Protein AF-A0A7S2HJP1-F1 (afdb_monomer)

InterPro domains:
  IPR005821 Ion transport domain [PF00520] (4-88)
  IPR005821 Ion transport domain [PF00520] (99-183)
  IPR027359 Voltage-dependent channel domain superfamily [G3DSA:1.20.120.350] (1-94)
  IPR027359 Voltage-dependent channel domain superfamily [G3DSA:1.20.120.350] (95-194)
  IPR050599 Voltage-dependent calcium channel alpha-1 subunit [PTHR45628] (97-181)

Mean predicted aligned error: 14.64 Å

Solvent-accessible surface area (backbone atoms only — not comparable to full-atom values): 11565 Å² total; per-residue (Å²): 110,70,71,62,53,53,53,50,55,53,51,53,53,52,53,52,54,50,51,51,53,48,68,74,39,76,80,58,62,83,73,54,98,74,72,61,42,62,62,55,51,49,54,50,53,52,52,50,52,53,52,49,52,52,52,48,61,70,74,55,81,80,68,70,74,67,56,57,59,58,59,56,57,59,59,58,60,57,50,59,57,49,52,55,53,45,64,67,71,44,84,61,62,68,62,80,29,70,70,45,50,54,50,51,53,50,50,54,54,51,49,54,54,47,54,60,49,44,78,74,55,75,87,55,69,64,55,61,53,51,53,51,51,53,49,52,52,53,50,50,54,50,56,50,50,42,64,69,45,44,83,45,49,75,67,49,61,73,70,61,23,52,54,50,50,49,56,51,48,53,47,49,52,51,49,43,58,72,55,46,50,59,47,52,54,51,50,33,56,73,68,68,64,63,72,76,83,80,132

pLDDT: mean 73.72, std 12.59, range [37.22, 95.88]

Sequence (199 aa):
LHFKAMNNTFLAFYVIELTLQLAHKHKFFFFDRQGVHWWNLMDASIVVVGVLEFLISMLFASNASWLSGLRMLRLFRLTRAVKIVRMFAQDMSWAEGHNFQTFMIGIIFANTIMMGFQCQYEGLAVWKYLDTIFLFIYVFEILVHMKLQGFGFFCNDVSTMVWNWLDFIIVLGGVVSIFIMPGIQGIQRAMGMAAEPDE

Secondary structure (DSSP, 8-state):
-HHHHHHHHHHHHHHHHHHHHHHHTTTTSS--SSSTHHHHHHHHHHHHHHHHHHHHHHH--S--STHHHHHHHGGGGGHHHHHHHHHHHS--GGGGSHHHHHHHHHHHHHHHHHHHHHTTSTT-HHHHHHHHHHHHHHHHHHHHHHHHHGGGGGTS-HHHHHHHHHHHHHHHHHHIIIIIHHHHHHHHHHTT-------

Foldseek 3Di:
DVVVVVLVVVLVVLVVVLVVVCVVCVDPQQDDDDPCNVVNVVSVVLSVLVVVLVVCVVPDVDDCPCVVVSVVNVCSVCCVVVVVVVVVVDQLVCCVDPVVVVVLVVLVVVVVVLVVVCVVDPDDPVSVVSLVVSLVVLVVSLVNVCVNCPVNCCVPDPVSNVVSVVSVVVSVVSCCVNPVVVVVVVVCVVVVVPDDDDD

Structure (mmCIF, N/CA/C/O backbone):
data_AF-A0A7S2HJP1-F1
#
_entry.id   AF-A0A7S2HJP1-F1
#
loop_
_atom_site.group_PDB
_atom_site.id
_atom_site.type_symbol
_atom_site.label_atom_id
_atom_site.label_alt_id
_atom_site.label_comp_id
_atom_site.label_asym_id
_atom_site.label_entity_id
_atom_site.label_seq_id
_atom_site.pdbx_PDB_ins_code
_atom_site.Cartn_x
_atom_site.Cartn_y
_atom_site.Cartn_z
_atom_site.occupancy
_atom_site.B_iso_or_equiv
_atom_site.auth_seq_id
_atom_site.auth_comp_id
_atom_site.auth_asym_id
_atom_site.auth_atom_id
_atom_site.pdbx_PDB_model_num
ATOM 1 N N . LEU A 1 1 ? -3.619 -32.698 23.466 1.00 54.44 1 LEU A N 1
ATOM 2 C CA . LEU A 1 1 ? -3.445 -31.675 24.528 1.00 54.44 1 LEU A CA 1
ATOM 3 C C . LEU A 1 1 ? -2.980 -30.319 23.979 1.00 54.44 1 LEU A C 1
ATOM 5 O O . LEU A 1 1 ? -3.674 -29.335 24.206 1.00 54.44 1 LEU A O 1
ATOM 9 N N . HIS A 1 2 ? -1.885 -30.269 23.206 1.00 52.38 2 HIS A N 1
ATOM 10 C CA . HIS A 1 2 ? -1.280 -29.028 22.680 1.00 52.38 2 HIS A CA 1
ATOM 11 C C . HIS A 1 2 ? -2.253 -28.070 21.973 1.00 52.38 2 HIS A C 1
ATOM 13 O O . HIS A 1 2 ? -2.279 -26.882 22.277 1.00 52.38 2 HIS A O 1
ATOM 19 N N . PHE A 1 3 ? -3.118 -28.579 21.092 1.00 54.97 3 PHE A N 1
ATOM 20 C CA . PHE A 1 3 ? -4.052 -27.732 20.338 1.00 54.97 3 PHE A CA 1
ATOM 21 C C . PHE A 1 3 ? -5.136 -27.083 21.220 1.00 54.97 3 PHE A C 1
ATOM 23 O O . PHE A 1 3 ? -5.580 -25.970 20.954 1.00 54.97 3 PHE A O 1
ATOM 30 N N . LYS A 1 4 ? -5.551 -27.770 22.295 1.00 56.75 4 LYS A N 1
ATOM 31 C CA . LYS A 1 4 ? -6.582 -27.292 23.231 1.00 56.75 4 LYS A CA 1
ATOM 32 C C . LYS A 1 4 ? -6.016 -26.209 24.154 1.00 56.75 4 LYS A C 1
ATOM 34 O O . LYS A 1 4 ? -6.667 -25.192 24.353 1.00 56.75 4 LYS A O 1
ATOM 39 N N . ALA A 1 5 ? -4.786 -26.406 24.636 1.00 62.12 5 ALA A N 1
ATOM 40 C CA . ALA A 1 5 ? -4.058 -25.423 25.436 1.00 62.12 5 ALA A CA 1
ATOM 41 C C . ALA A 1 5 ? -3.788 -24.140 24.637 1.00 62.12 5 ALA A C 1
ATOM 43 O O . ALA A 1 5 ? -4.131 -23.055 25.091 1.00 62.12 5 ALA A O 1
ATOM 44 N N . MET A 1 6 ? -3.293 -24.271 23.403 1.00 55.91 6 MET A N 1
ATOM 45 C CA . MET A 1 6 ? -3.009 -23.134 22.527 1.00 55.91 6 MET A CA 1
ATOM 46 C C . MET A 1 6 ? -4.262 -22.293 22.237 1.00 55.91 6 MET A C 1
ATOM 48 O O . MET A 1 6 ? -4.222 -21.067 22.308 1.00 55.91 6 MET A O 1
ATOM 52 N N . ASN A 1 7 ? -5.403 -22.938 21.968 1.00 62.31 7 ASN A N 1
ATOM 53 C CA . ASN A 1 7 ? -6.663 -22.239 21.704 1.00 62.31 7 ASN A CA 1
ATOM 54 C C . ASN A 1 7 ? -7.175 -21.472 22.938 1.00 62.31 7 ASN A C 1
ATOM 56 O O . ASN A 1 7 ? -7.751 -20.397 22.794 1.00 62.31 7 ASN A O 1
ATOM 60 N N . ASN A 1 8 ? -6.919 -22.003 24.138 1.00 64.81 8 ASN A N 1
ATOM 61 C CA . ASN A 1 8 ? -7.263 -21.358 25.402 1.00 64.81 8 ASN A CA 1
ATOM 62 C C . ASN A 1 8 ? -6.367 -20.144 25.691 1.00 64.81 8 ASN A C 1
ATOM 64 O O . ASN A 1 8 ? -6.853 -19.106 26.130 1.00 64.81 8 ASN A O 1
ATOM 68 N N . THR A 1 9 ? -5.073 -20.241 25.372 1.00 73.00 9 THR A N 1
ATOM 69 C CA . THR A 1 9 ? -4.124 -19.125 25.485 1.00 73.00 9 THR A CA 1
ATOM 70 C C . THR A 1 9 ? -4.488 -17.980 24.543 1.00 73.00 9 THR A C 1
ATOM 72 O O . THR A 1 9 ? -4.492 -16.821 24.952 1.00 73.00 9 THR A O 1
ATOM 75 N N . PHE A 1 10 ? -4.862 -18.289 23.297 1.00 64.81 10 PHE A N 1
ATOM 76 C CA . PHE A 1 10 ? -5.347 -17.271 22.365 1.00 64.81 10 PHE A CA 1
ATOM 77 C C . PHE A 1 10 ? -6.631 -16.603 22.867 1.00 64.81 10 PHE A C 1
ATOM 79 O O . PHE A 1 10 ? -6.732 -15.383 22.797 1.00 64.81 10 PHE A O 1
ATOM 86 N N . LEU A 1 11 ? -7.591 -17.370 23.397 1.00 63.44 11 LEU A N 1
ATOM 87 C CA . LEU A 1 11 ? -8.824 -16.823 23.973 1.00 63.44 11 LEU A CA 1
ATOM 88 C C . LEU A 1 11 ? -8.519 -15.839 25.115 1.00 63.44 11 LEU A C 1
ATOM 90 O O . LEU A 1 11 ? -9.062 -14.739 25.131 1.00 63.44 11 LEU A O 1
ATOM 94 N N . ALA A 1 12 ? -7.612 -16.207 26.024 1.00 70.62 12 ALA A N 1
ATOM 95 C CA . ALA A 1 12 ? -7.208 -15.355 27.140 1.00 70.62 12 ALA A CA 1
ATOM 96 C C . ALA A 1 12 ? -6.592 -14.029 26.665 1.00 70.62 12 ALA A C 1
ATOM 98 O O . ALA A 1 12 ? -6.941 -12.971 27.183 1.00 70.62 12 ALA A O 1
ATOM 99 N N . PHE A 1 13 ? -5.740 -14.071 25.637 1.00 74.25 13 PHE A N 1
ATOM 100 C CA . PHE A 1 13 ? -5.161 -12.866 25.043 1.00 74.25 13 PHE A CA 1
ATOM 101 C C . PHE A 1 13 ? -6.236 -11.929 24.466 1.00 74.25 13 PHE A C 1
ATOM 103 O O . PHE A 1 13 ? -6.205 -10.731 24.728 1.00 74.25 13 PHE A O 1
ATOM 110 N N . TYR A 1 14 ? -7.233 -12.469 23.755 1.00 66.06 14 TYR A N 1
ATOM 111 C CA . TYR A 1 14 ? -8.337 -11.666 23.209 1.00 66.06 14 TYR A CA 1
ATOM 112 C C . TYR A 1 14 ? -9.235 -11.057 24.288 1.00 66.06 14 TYR A C 1
ATOM 114 O O . TYR A 1 14 ? -9.689 -9.926 24.137 1.00 66.06 14 TYR A O 1
ATOM 122 N N . VAL A 1 15 ? -9.486 -11.779 25.383 1.00 66.19 15 VAL A N 1
ATOM 123 C CA . VAL A 1 15 ? -10.253 -11.245 26.518 1.00 66.19 15 VAL A CA 1
ATOM 124 C C . VAL A 1 15 ? -9.513 -10.068 27.157 1.00 66.19 15 VAL A C 1
ATOM 126 O O . VAL A 1 15 ? -10.140 -9.063 27.474 1.00 66.19 15 VAL A O 1
ATOM 129 N N . ILE A 1 16 ? -8.187 -10.157 27.293 1.00 75.25 16 ILE A N 1
ATOM 130 C CA . ILE A 1 16 ? -7.346 -9.071 27.819 1.00 75.25 16 ILE A CA 1
ATOM 131 C C . ILE A 1 16 ? -7.310 -7.872 26.857 1.00 75.25 16 ILE A C 1
ATOM 133 O O . ILE A 1 16 ? -7.446 -6.731 27.287 1.00 75.25 16 ILE A O 1
ATOM 137 N N . GLU A 1 17 ? -7.172 -8.112 25.551 1.00 71.62 17 GLU A N 1
ATOM 138 C CA . GLU A 1 17 ? -7.231 -7.064 24.523 1.00 71.62 17 GLU A CA 1
ATOM 139 C C . GLU A 1 17 ? -8.569 -6.302 24.591 1.00 71.62 17 GLU A C 1
ATOM 141 O O . GLU A 1 17 ? -8.592 -5.071 24.567 1.00 71.62 17 GLU A O 1
ATOM 146 N N . LEU A 1 18 ? -9.684 -7.024 24.750 1.00 63.19 18 LEU A N 1
ATOM 147 C CA . LEU A 1 18 ? -11.024 -6.444 24.808 1.00 63.19 18 LEU A CA 1
ATOM 148 C C . LEU A 1 18 ? -11.279 -5.666 26.109 1.00 63.19 18 LEU A C 1
ATOM 150 O O . LEU A 1 18 ? -11.860 -4.581 26.072 1.00 63.19 18 LEU A O 1
ATOM 154 N N . THR A 1 19 ? -10.833 -6.182 27.257 1.00 68.31 19 THR A N 1
ATOM 155 C CA . THR A 1 19 ? -10.967 -5.474 28.541 1.00 68.31 19 THR A CA 1
ATOM 156 C C . THR A 1 19 ? -10.116 -4.211 28.578 1.00 68.31 19 THR A C 1
ATOM 158 O O . THR A 1 19 ? -10.587 -3.187 29.071 1.00 68.31 19 THR A O 1
ATOM 161 N N . LEU A 1 20 ? -8.919 -4.232 27.984 1.00 67.50 20 LEU A N 1
ATOM 162 C CA . LEU A 1 20 ? -8.086 -3.040 27.812 1.00 67.50 20 LEU A CA 1
ATOM 163 C C . LEU A 1 20 ? -8.753 -2.000 26.902 1.00 67.50 20 LEU A C 1
ATOM 165 O O . LEU A 1 20 ? -8.749 -0.812 27.225 1.00 67.50 20 LEU A O 1
ATOM 169 N N . GLN A 1 21 ? -9.378 -2.424 25.800 1.00 63.97 21 GLN A N 1
ATOM 170 C CA . GLN A 1 21 ? -10.109 -1.518 24.906 1.00 63.97 21 GLN A CA 1
ATOM 171 C C . GLN A 1 21 ? -11.343 -0.889 25.578 1.00 63.97 21 GLN A C 1
ATOM 173 O O . GLN A 1 21 ? -11.593 0.306 25.402 1.00 63.97 21 GLN A O 1
ATOM 178 N N . LEU A 1 22 ? -12.080 -1.660 26.385 1.00 65.12 22 LEU A N 1
ATOM 179 C CA . LEU A 1 22 ? -13.212 -1.181 27.188 1.00 65.12 22 LEU A CA 1
ATOM 180 C C . LEU A 1 22 ? -12.776 -0.210 28.294 1.00 65.12 22 LEU A C 1
ATOM 182 O O . LEU A 1 22 ? -13.409 0.829 28.478 1.00 65.12 22 LEU A O 1
ATOM 186 N N . ALA A 1 23 ? -11.681 -0.517 28.995 1.00 69.56 23 ALA A N 1
ATOM 187 C CA . ALA A 1 23 ? -11.148 0.321 30.067 1.00 69.56 23 ALA A CA 1
ATOM 188 C C . ALA A 1 23 ? -10.643 1.676 29.547 1.00 69.56 23 ALA A C 1
ATOM 190 O O . ALA A 1 23 ? -10.849 2.702 30.192 1.00 69.56 23 ALA A O 1
ATOM 191 N N . HIS A 1 24 ? -10.031 1.700 28.359 1.00 61.53 24 HIS A N 1
ATOM 192 C CA . HIS A 1 24 ? -9.501 2.930 27.770 1.00 61.53 24 HIS A CA 1
ATOM 193 C C . HIS A 1 24 ? -10.600 3.840 27.183 1.00 61.53 24 HIS A C 1
ATOM 195 O O . HIS A 1 24 ? -10.448 5.059 27.168 1.00 61.53 24 HIS A O 1
ATOM 201 N N . LYS A 1 25 ? -11.732 3.292 26.710 1.00 57.41 25 LYS A N 1
ATOM 202 C CA . LYS A 1 25 ? -12.805 4.055 26.033 1.00 57.41 25 LYS A CA 1
ATOM 203 C C . LYS A 1 25 ? -14.123 4.043 26.818 1.00 57.41 25 LYS A C 1
ATOM 205 O O . LYS A 1 25 ? -15.180 3.714 26.289 1.00 57.41 25 LYS A O 1
ATOM 210 N N . HIS A 1 26 ? -14.074 4.450 28.083 1.00 54.25 26 HIS A N 1
ATOM 211 C CA . HIS A 1 26 ? -15.130 4.201 29.075 1.00 54.25 26 HIS A CA 1
ATOM 212 C C . HIS A 1 26 ? -16.510 4.864 28.817 1.00 54.25 26 HIS A C 1
ATOM 214 O O . HIS A 1 26 ? -17.480 4.492 29.471 1.00 54.25 26 HIS A O 1
ATOM 220 N N . LYS A 1 27 ? -16.657 5.827 27.885 1.00 48.06 27 LYS A N 1
ATOM 221 C CA . LYS A 1 27 ? -17.979 6.422 27.541 1.00 48.06 27 LYS A CA 1
ATOM 222 C C . LYS A 1 27 ? -18.224 6.776 26.064 1.00 48.06 27 LYS A C 1
ATOM 224 O O . LYS A 1 27 ? -19.349 7.115 25.719 1.00 48.06 27 LYS A O 1
ATOM 229 N N . PHE A 1 28 ? -17.228 6.640 25.186 1.00 48.38 28 PHE A N 1
ATOM 230 C CA . PHE A 1 28 ? -17.339 6.958 23.747 1.00 48.38 28 PHE A CA 1
ATOM 231 C C . PHE A 1 28 ? -17.256 5.723 22.832 1.00 48.38 28 PHE A C 1
ATOM 233 O O . PHE A 1 28 ? -17.124 5.846 21.621 1.00 48.38 28 PHE A O 1
ATOM 240 N N . PHE A 1 29 ? -17.329 4.510 23.388 1.00 51.75 29 PHE A N 1
ATOM 241 C CA . PHE A 1 29 ? -17.239 3.281 22.592 1.00 51.75 29 PHE A CA 1
ATOM 242 C C . PHE A 1 29 ? -18.492 3.013 21.741 1.00 51.75 29 PHE A C 1
ATOM 244 O O . PHE A 1 29 ? -18.381 2.496 20.633 1.00 51.75 29 PHE A O 1
ATOM 251 N N . PHE A 1 30 ? -19.675 3.381 22.246 1.00 49.66 30 PHE A N 1
ATOM 252 C CA . PHE A 1 30 ? -20.960 3.119 21.584 1.00 49.66 30 PHE A CA 1
ATOM 253 C C . PHE A 1 30 ? -21.545 4.322 20.822 1.00 49.66 30 PHE A C 1
ATOM 255 O O . PHE A 1 30 ? -22.384 4.132 19.951 1.00 49.66 30 PHE A O 1
ATOM 262 N N . PHE A 1 31 ? -21.117 5.551 21.124 1.00 45.06 31 PHE A N 1
ATOM 263 C CA . PHE A 1 31 ? -21.772 6.782 20.657 1.00 45.06 31 PHE A CA 1
ATOM 264 C C . PHE A 1 31 ? -20.788 7.753 19.994 1.00 45.06 31 PHE A C 1
ATOM 266 O O . PHE A 1 31 ? -20.706 8.921 20.361 1.00 45.06 31 PHE A O 1
ATOM 273 N N . ASP A 1 32 ? -20.035 7.269 19.006 1.00 43.06 32 ASP A N 1
ATOM 274 C CA . ASP A 1 32 ? -19.273 8.150 18.119 1.00 43.06 32 ASP A CA 1
ATOM 275 C C . ASP A 1 32 ? -19.819 8.095 16.685 1.00 43.06 32 ASP A C 1
ATOM 277 O O . ASP A 1 32 ? -20.194 7.040 16.169 1.00 43.06 32 ASP A O 1
ATOM 281 N N . ARG A 1 33 ? -19.921 9.267 16.055 1.00 52.22 33 ARG A N 1
ATOM 282 C CA . ARG A 1 33 ? -20.783 9.565 14.895 1.00 52.22 33 ARG A CA 1
ATOM 283 C C . ARG A 1 33 ? -20.188 9.128 13.542 1.00 52.22 33 ARG A C 1
ATOM 285 O O . ARG A 1 33 ? -20.769 9.428 12.505 1.00 52.22 33 ARG A O 1
ATOM 292 N N . GLN A 1 34 ? -19.067 8.396 13.540 1.00 50.59 34 GLN A N 1
ATOM 293 C CA . GLN A 1 34 ? -18.250 8.083 12.351 1.00 50.59 34 GLN A CA 1
ATOM 294 C C . GLN A 1 34 ? -18.211 6.593 11.934 1.00 50.59 34 GLN A C 1
ATOM 296 O O . GLN A 1 34 ? -17.221 6.118 11.393 1.00 50.59 34 GLN A O 1
ATOM 301 N N . GLY A 1 35 ? -19.255 5.794 12.182 1.00 55.09 35 GLY A N 1
ATOM 302 C CA . GLY A 1 35 ? -19.375 4.449 11.574 1.00 55.09 35 GLY A CA 1
ATOM 303 C C . GLY A 1 35 ? -18.405 3.359 12.080 1.00 55.09 35 GLY A C 1
ATOM 304 O O . GLY A 1 35 ? -18.622 2.178 11.812 1.00 55.09 35 GLY A O 1
ATOM 305 N N . VAL A 1 36 ? -17.410 3.701 12.907 1.00 57.41 36 VAL A N 1
ATOM 306 C CA . VAL A 1 36 ? -16.485 2.758 13.580 1.00 57.41 36 VAL A CA 1
ATOM 307 C C . VAL A 1 36 ? -17.204 1.865 14.616 1.00 57.41 36 VAL A C 1
ATOM 309 O O . VAL A 1 36 ? -16.690 0.819 15.020 1.00 57.41 36 VAL A O 1
ATOM 312 N N . HIS A 1 37 ? -18.426 2.240 15.008 1.00 61.38 37 HIS A N 1
ATOM 313 C CA . HIS A 1 37 ? -19.285 1.534 15.964 1.00 61.38 37 HIS A CA 1
ATOM 314 C C . HIS A 1 37 ? -19.531 0.059 15.600 1.00 61.38 37 HIS A C 1
ATOM 316 O O . HIS A 1 37 ? -19.405 -0.821 16.451 1.00 61.38 37 HIS A O 1
ATOM 322 N N . TRP A 1 38 ? -19.835 -0.229 14.331 1.00 61.66 38 TRP A N 1
ATOM 323 C CA . TRP A 1 38 ? -20.211 -1.579 13.898 1.00 61.66 38 TRP A CA 1
ATOM 324 C C . TRP A 1 38 ? -19.047 -2.569 13.967 1.00 61.66 38 TRP A C 1
ATOM 326 O O . TRP A 1 38 ? -19.239 -3.718 14.359 1.00 61.66 38 TRP A O 1
ATOM 336 N N . TRP A 1 39 ? -17.829 -2.114 13.668 1.00 67.81 39 TRP A N 1
ATOM 337 C CA . TRP A 1 39 ? -16.623 -2.944 13.727 1.00 67.81 39 TRP A CA 1
ATOM 338 C C . TRP A 1 39 ? -16.264 -3.345 15.155 1.00 67.81 39 TRP A C 1
ATOM 340 O O . TRP A 1 39 ? -15.921 -4.495 15.419 1.00 67.81 39 TRP A O 1
ATOM 350 N N . ASN A 1 40 ? -16.395 -2.405 16.087 1.00 70.88 40 ASN A N 1
ATOM 351 C CA . ASN A 1 40 ? -16.111 -2.639 17.496 1.00 70.88 40 ASN A CA 1
ATOM 352 C C . ASN A 1 40 ? -17.192 -3.500 18.173 1.00 70.88 40 ASN A C 1
ATOM 354 O O . ASN A 1 40 ? -16.867 -4.373 18.977 1.00 70.88 40 ASN A O 1
ATOM 358 N N . LEU A 1 41 ? -18.467 -3.303 17.819 1.00 74.38 41 LEU A N 1
ATOM 359 C CA . LEU A 1 41 ? -19.578 -4.138 18.285 1.00 74.38 41 LEU A CA 1
ATOM 360 C C . LEU A 1 41 ? -19.465 -5.577 17.759 1.00 74.38 41 LEU A C 1
ATOM 362 O O . LEU A 1 41 ? -19.729 -6.534 18.490 1.00 74.38 41 LEU A O 1
ATOM 366 N N . MET A 1 42 ? -19.020 -5.740 16.512 1.00 70.06 42 MET A N 1
ATOM 367 C CA . MET A 1 42 ? -18.755 -7.053 15.933 1.00 70.06 42 MET A CA 1
ATOM 368 C C . MET A 1 42 ? -17.614 -7.761 16.679 1.00 70.06 42 MET A C 1
ATOM 370 O O . MET A 1 42 ? -17.816 -8.886 17.130 1.00 70.06 42 MET A O 1
ATOM 374 N N . ASP A 1 43 ? -16.472 -7.100 16.907 1.00 71.75 43 ASP A N 1
ATOM 375 C CA . ASP A 1 43 ? -15.361 -7.666 17.694 1.00 71.75 43 ASP A CA 1
ATOM 376 C C . ASP A 1 43 ? -15.807 -8.061 19.121 1.00 71.75 43 ASP A C 1
ATOM 378 O O . ASP A 1 43 ? -15.464 -9.145 19.600 1.00 71.75 43 ASP A O 1
ATOM 382 N N . ALA A 1 44 ? -16.648 -7.248 19.774 1.00 74.38 44 ALA A N 1
ATOM 383 C CA . ALA A 1 44 ? -17.209 -7.559 21.091 1.00 74.38 44 ALA A CA 1
ATOM 384 C C . ALA A 1 44 ? -18.140 -8.781 21.077 1.00 74.38 44 ALA A C 1
ATOM 386 O O . ALA A 1 44 ? -18.010 -9.668 21.923 1.00 74.38 44 ALA A O 1
ATOM 387 N N . SER A 1 45 ? -19.047 -8.872 20.101 1.00 72.81 45 SER A N 1
ATOM 388 C CA . SER A 1 45 ? -19.949 -10.025 19.978 1.00 72.81 45 SER A CA 1
ATOM 389 C C . SER A 1 45 ? -19.191 -11.330 19.704 1.00 72.81 45 SER A C 1
ATOM 391 O O . SER A 1 45 ? -19.536 -12.367 20.267 1.00 72.81 45 SER A O 1
ATOM 393 N N . ILE A 1 46 ? -18.099 -11.281 18.933 1.00 74.81 46 ILE A N 1
ATOM 394 C CA . ILE A 1 46 ? -17.239 -12.441 18.652 1.00 74.81 46 ILE A CA 1
ATOM 395 C C . ILE A 1 46 ? -16.574 -12.965 19.931 1.00 74.81 46 ILE A C 1
ATOM 397 O O . ILE A 1 46 ? -16.575 -14.175 20.175 1.00 74.81 46 ILE A O 1
ATOM 401 N N . VAL A 1 47 ? -16.019 -12.080 20.765 1.00 75.88 47 VAL A N 1
ATOM 402 C CA . VAL A 1 47 ? -15.379 -12.487 22.028 1.00 75.88 47 VAL A CA 1
ATOM 403 C C . VAL A 1 47 ? -16.405 -13.089 22.989 1.00 75.88 47 VAL A C 1
ATOM 405 O O . VAL A 1 47 ? -16.122 -14.110 23.615 1.00 75.88 47 VAL A O 1
ATOM 408 N N . VAL A 1 48 ? -17.620 -12.537 23.046 1.00 78.69 48 VAL A N 1
ATOM 409 C CA . VAL A 1 48 ? -18.718 -13.090 23.856 1.00 78.69 48 VAL A CA 1
ATOM 410 C C . VAL A 1 48 ? -19.110 -14.493 23.384 1.00 78.69 48 VAL A C 1
ATOM 412 O O . VAL A 1 48 ? -19.213 -15.400 24.209 1.00 78.69 48 VAL A O 1
ATOM 415 N N . VAL A 1 49 ? -19.252 -14.715 22.071 1.00 78.06 49 VAL A N 1
ATOM 416 C CA . VAL A 1 49 ? -19.533 -16.048 21.504 1.00 78.06 49 VAL A CA 1
ATOM 417 C C . VAL A 1 49 ? -18.421 -17.047 21.855 1.00 78.06 49 VAL A C 1
ATOM 419 O O . VAL A 1 49 ? -18.717 -18.174 22.250 1.00 78.06 49 VAL A O 1
ATOM 422 N N . GLY A 1 50 ? -17.151 -16.631 21.791 1.00 74.00 50 GLY A N 1
ATOM 423 C CA . GLY A 1 50 ? -16.007 -17.476 22.156 1.00 74.00 50 GLY A CA 1
ATOM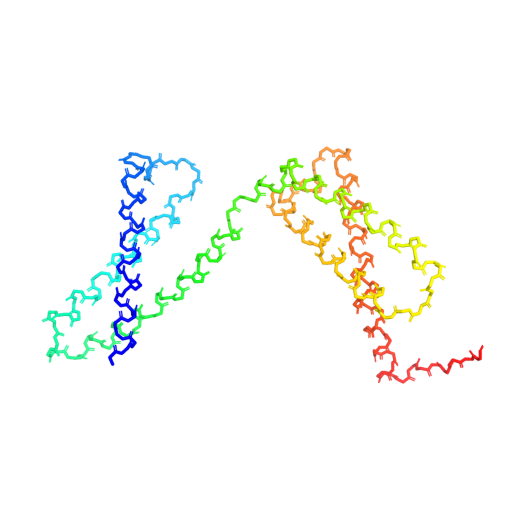 424 C C . GLY A 1 50 ? -15.950 -17.843 23.646 1.00 74.00 50 GLY A C 1
ATOM 425 O O . GLY A 1 50 ? -15.644 -18.986 23.988 1.00 74.00 50 GLY A O 1
ATOM 426 N N . VAL A 1 51 ? -16.279 -16.906 24.541 1.00 77.06 51 VAL A N 1
ATOM 427 C CA . VAL A 1 51 ? -16.357 -17.160 25.993 1.00 77.06 51 VAL A CA 1
ATOM 428 C C . VAL A 1 51 ? -17.531 -18.085 26.327 1.00 77.06 51 VAL A C 1
ATOM 430 O O . VAL A 1 51 ? -17.376 -19.005 27.132 1.00 77.06 51 VAL A O 1
ATOM 433 N N . LEU A 1 52 ? -18.686 -17.894 25.682 1.00 77.38 52 LEU A N 1
ATOM 434 C CA . LEU A 1 52 ? -19.850 -18.765 25.854 1.00 77.38 52 LEU A CA 1
ATOM 435 C C . LEU A 1 52 ? -19.569 -20.194 25.377 1.00 77.38 52 LEU A C 1
ATOM 437 O O . LEU A 1 52 ? -19.886 -21.136 26.099 1.00 77.38 52 LEU A O 1
ATOM 441 N N . GLU A 1 53 ? -18.920 -20.376 24.221 1.00 75.12 53 GLU A N 1
ATOM 442 C CA . GLU A 1 53 ? -18.501 -21.703 23.742 1.00 75.12 53 GLU A CA 1
ATOM 443 C C . GLU A 1 53 ? -17.594 -22.402 24.769 1.00 75.12 53 GLU A C 1
ATOM 445 O O . GLU A 1 53 ? -17.799 -23.577 25.085 1.00 75.12 53 GLU A O 1
ATOM 450 N N . PHE A 1 54 ? -16.625 -21.672 25.334 1.00 73.56 54 PHE A N 1
ATOM 451 C CA . PHE A 1 54 ? -15.721 -22.200 26.353 1.00 73.56 54 PHE A CA 1
ATOM 452 C C . PHE A 1 54 ? -16.473 -22.644 27.619 1.00 73.56 54 PHE A C 1
ATOM 454 O O . PHE A 1 54 ? -16.317 -23.792 28.042 1.00 73.56 54 PHE A O 1
ATOM 461 N N . LEU A 1 55 ? -17.337 -21.787 28.175 1.00 77.06 55 LEU A N 1
ATOM 462 C CA . LEU A 1 55 ? -18.134 -22.088 29.372 1.00 77.06 55 LEU A CA 1
ATOM 463 C C . LEU A 1 55 ? -19.086 -23.272 29.157 1.00 77.06 55 LEU A C 1
ATOM 465 O O . LEU A 1 55 ? -19.156 -24.171 29.996 1.00 77.06 55 LEU A O 1
ATOM 469 N N . ILE A 1 56 ? -19.774 -23.318 28.014 1.00 73.3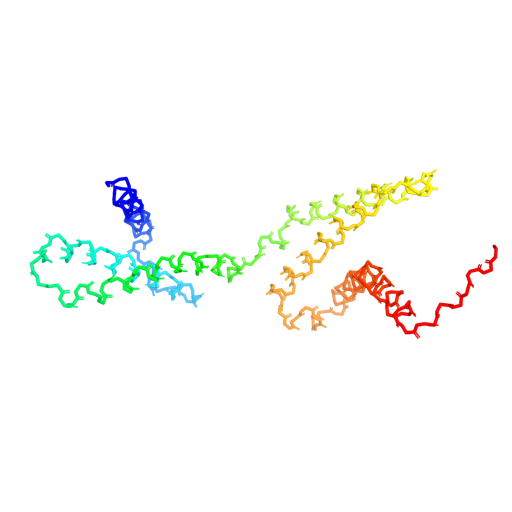8 56 ILE A N 1
ATOM 470 C CA . ILE A 1 56 ? -20.693 -24.411 27.667 1.00 73.38 56 ILE A CA 1
ATOM 471 C C . ILE A 1 56 ? -19.926 -25.730 27.527 1.00 73.38 56 ILE A C 1
ATOM 473 O O . ILE A 1 56 ? -20.372 -26.756 28.042 1.00 73.38 56 ILE A O 1
ATOM 477 N N . SER A 1 57 ? -18.745 -25.710 26.899 1.00 69.19 57 SER A N 1
ATOM 478 C CA . SER A 1 57 ? -17.900 -26.903 26.759 1.00 69.19 57 SER A CA 1
ATOM 479 C C . SER A 1 57 ? -17.358 -27.436 28.092 1.00 69.19 57 SER A C 1
ATOM 481 O O . SER A 1 57 ? -17.059 -28.625 28.192 1.00 69.19 57 SER A O 1
ATOM 483 N N . MET A 1 58 ? -17.241 -26.569 29.105 1.00 71.19 58 MET A N 1
ATOM 484 C CA . MET A 1 58 ? -16.794 -26.921 30.454 1.00 71.19 58 MET A CA 1
ATOM 485 C C . MET A 1 58 ? -17.932 -27.505 31.304 1.00 71.19 58 MET A C 1
ATOM 487 O O . MET A 1 58 ? -17.703 -28.428 32.081 1.00 71.19 58 MET A O 1
ATOM 491 N N . LEU A 1 59 ? -19.153 -26.985 31.152 1.00 69.75 59 LEU A N 1
ATOM 492 C CA . LEU A 1 59 ? -20.307 -27.374 31.970 1.00 69.75 59 LEU A CA 1
ATOM 493 C C . LEU A 1 59 ? -21.071 -28.590 31.420 1.00 69.75 59 LEU A C 1
ATOM 495 O O . LEU A 1 59 ? -21.577 -29.392 32.200 1.00 69.75 59 LEU A O 1
ATOM 499 N N . PHE A 1 60 ? -21.145 -28.760 30.097 1.00 65.19 60 PHE A N 1
ATOM 500 C CA . PHE A 1 60 ? -21.977 -29.785 29.454 1.00 65.19 60 PHE A CA 1
ATOM 501 C C . PHE A 1 60 ? -21.135 -30.764 28.629 1.00 65.19 60 PHE A C 1
ATOM 503 O O . PHE A 1 60 ? -21.150 -30.757 27.399 1.00 65.19 60 PHE A O 1
ATOM 510 N N . ALA A 1 61 ? -20.400 -31.644 29.312 1.00 61.47 61 ALA A N 1
ATOM 511 C CA . ALA A 1 61 ? -19.624 -32.705 28.662 1.00 61.47 61 ALA A CA 1
ATOM 512 C C . ALA A 1 61 ? -20.471 -33.928 28.237 1.00 61.47 61 ALA A C 1
ATOM 514 O O . ALA A 1 61 ? -19.987 -34.754 27.466 1.00 61.47 61 ALA A O 1
ATOM 515 N N . SER A 1 62 ? -21.713 -34.066 28.724 1.00 58.81 62 SER A N 1
ATOM 516 C CA . SER A 1 62 ? -22.462 -35.335 28.679 1.00 58.81 62 SER A CA 1
ATOM 517 C C . SER A 1 62 ? -23.547 -35.465 27.596 1.00 58.81 62 SER A C 1
ATOM 519 O O . SER A 1 62 ? -23.867 -36.593 27.237 1.00 58.81 62 SER A O 1
ATOM 521 N N . ASN A 1 63 ? -24.085 -34.379 27.019 1.00 58.53 63 ASN A N 1
ATOM 522 C CA . ASN A 1 63 ? -25.182 -34.452 26.032 1.00 58.53 63 ASN A CA 1
ATOM 523 C C . ASN A 1 63 ? -24.768 -33.879 24.665 1.00 58.53 63 ASN A C 1
ATOM 525 O O . ASN A 1 63 ? -24.750 -32.670 24.440 1.00 58.53 63 ASN A O 1
ATOM 529 N N . ALA A 1 64 ? -24.404 -34.775 23.743 1.00 58.91 64 ALA A N 1
ATOM 530 C CA . ALA A 1 64 ? -23.529 -34.475 22.607 1.00 58.91 64 ALA A CA 1
ATOM 531 C C . ALA A 1 64 ? -24.202 -34.099 21.269 1.00 58.91 64 ALA A C 1
ATOM 533 O O . ALA A 1 64 ? -23.498 -33.897 20.279 1.00 58.91 64 ALA A O 1
ATOM 534 N N . SER A 1 65 ? -25.527 -33.954 21.199 1.00 63.19 65 SER A N 1
ATOM 535 C CA . SER A 1 65 ? -26.206 -33.611 19.936 1.00 63.19 65 SER A CA 1
ATOM 536 C C . SER A 1 65 ? -26.029 -32.134 19.551 1.00 63.19 65 SER A C 1
ATOM 538 O O . SER A 1 65 ? -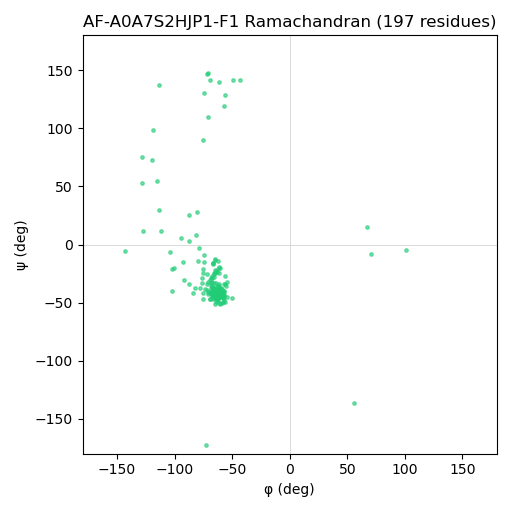25.599 -31.832 18.438 1.00 63.19 65 SER A O 1
ATOM 540 N N . TRP A 1 66 ? -26.236 -31.207 20.490 1.00 60.00 66 TRP A N 1
ATOM 541 C CA . TRP A 1 66 ? -26.069 -29.759 20.276 1.00 60.00 66 TRP A CA 1
ATOM 542 C C . TRP A 1 66 ? -24.597 -29.312 20.227 1.00 60.00 66 TRP A C 1
ATOM 544 O O . TRP A 1 66 ? -24.268 -28.305 19.598 1.00 60.00 66 TRP A O 1
ATOM 554 N N . LEU A 1 67 ? -23.679 -30.109 20.792 1.00 62.81 67 LEU A N 1
ATOM 555 C CA . LEU A 1 67 ? -22.228 -29.880 20.705 1.00 62.81 67 LEU A CA 1
ATOM 556 C C . LEU A 1 67 ? -21.706 -29.941 19.257 1.00 62.81 67 LEU A C 1
ATOM 558 O O . LEU A 1 67 ? -20.645 -29.391 18.958 1.00 62.81 67 LEU A O 1
ATOM 562 N N . SER A 1 68 ? -22.440 -30.585 18.344 1.00 68.12 68 SER A N 1
ATOM 563 C CA . SER A 1 68 ? -22.098 -30.611 16.917 1.00 68.12 68 SER A CA 1
ATOM 564 C C . SER A 1 68 ? -22.242 -29.230 16.266 1.00 68.12 68 SER A C 1
ATOM 566 O O . SER A 1 68 ? -21.389 -28.859 15.463 1.00 68.12 68 SER A O 1
ATOM 568 N N . GLY A 1 69 ? -23.228 -28.425 16.681 1.00 69.75 69 GLY A N 1
ATOM 569 C CA . GLY A 1 69 ? -23.371 -27.026 16.257 1.00 69.75 69 GLY A CA 1
ATOM 570 C C . GLY A 1 69 ? -22.260 -26.121 16.802 1.00 69.75 69 GLY A C 1
ATOM 571 O O . GLY A 1 69 ? -21.763 -25.253 16.089 1.00 69.75 69 GLY A O 1
ATOM 572 N N . LEU A 1 70 ? -21.752 -26.396 18.010 1.00 67.12 70 LEU A N 1
ATOM 573 C CA . LEU A 1 70 ? -20.583 -25.689 18.558 1.00 67.12 70 LEU A CA 1
ATOM 574 C C . LEU A 1 70 ? -19.316 -25.914 17.716 1.00 67.12 70 LEU A C 1
ATOM 576 O O . LEU A 1 70 ? -18.421 -25.077 17.690 1.00 67.12 70 LEU A O 1
ATOM 580 N N . ARG A 1 71 ? -19.232 -27.009 16.948 1.00 68.31 71 ARG A N 1
ATOM 581 C CA . ARG A 1 71 ? -18.115 -27.209 16.009 1.00 68.31 71 ARG A CA 1
ATOM 582 C C . ARG A 1 71 ? -18.154 -26.218 14.847 1.00 68.31 71 ARG A C 1
ATOM 584 O O . ARG A 1 71 ? -17.083 -25.871 14.354 1.00 68.31 71 ARG A O 1
ATOM 591 N N . MET A 1 72 ? -19.333 -25.732 14.448 1.00 68.81 72 MET A N 1
ATOM 592 C CA . MET A 1 72 ? -19.463 -24.657 13.457 1.00 68.81 72 MET A CA 1
ATOM 593 C C . MET A 1 72 ? -19.032 -23.299 14.019 1.00 68.81 72 MET A C 1
ATOM 595 O O . MET A 1 72 ? -18.530 -22.486 13.250 1.00 68.81 72 MET A O 1
ATOM 599 N N . LEU A 1 73 ? -19.085 -23.071 15.341 1.00 65.62 73 LEU A N 1
ATOM 600 C CA . LEU A 1 73 ? -18.562 -21.835 15.952 1.00 65.62 73 LEU A CA 1
ATOM 601 C C . LEU A 1 73 ? -17.060 -21.646 15.711 1.00 65.62 73 LEU A C 1
ATOM 603 O O . LEU A 1 73 ? -16.541 -20.535 15.698 1.00 65.62 73 LEU A O 1
ATOM 607 N N . ARG A 1 74 ? -16.348 -22.724 15.383 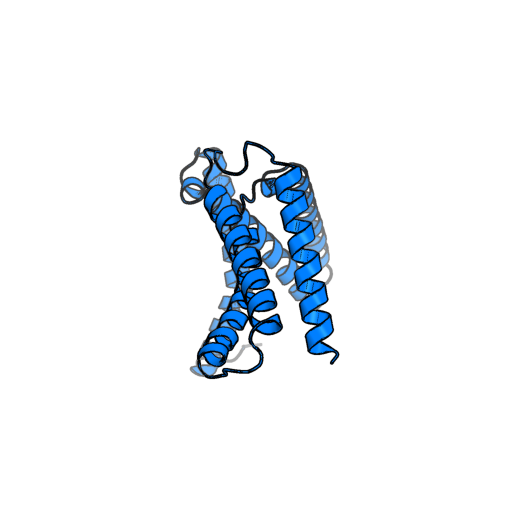1.00 67.88 74 ARG A N 1
ATOM 608 C CA . ARG A 1 74 ? -14.944 -22.668 14.976 1.00 67.88 74 ARG A CA 1
ATOM 609 C C . ARG A 1 74 ? -14.733 -21.896 13.670 1.00 67.88 74 ARG A C 1
ATOM 611 O O . ARG A 1 74 ? -13.627 -21.388 13.493 1.00 67.88 74 ARG A O 1
ATOM 618 N N . LEU A 1 75 ? -15.756 -21.772 12.813 1.00 70.12 75 LEU A N 1
ATOM 619 C CA . LEU A 1 75 ? -15.747 -20.907 11.626 1.00 70.12 75 LEU A CA 1
ATOM 620 C C . LEU A 1 75 ? -15.651 -19.427 12.004 1.00 70.12 75 LEU A C 1
ATOM 622 O O . LEU A 1 75 ? -15.079 -18.664 11.235 1.00 70.12 75 LEU A O 1
ATOM 626 N N . PHE A 1 76 ? -16.070 -19.021 13.212 1.00 66.94 76 PHE A N 1
ATOM 627 C CA . PHE A 1 76 ? -15.828 -17.657 13.693 1.00 66.94 76 PHE A CA 1
ATOM 628 C C . PHE A 1 76 ? -14.339 -17.338 13.819 1.00 66.94 76 PHE A C 1
ATOM 630 O O . PHE A 1 76 ? -13.979 -16.179 13.865 1.00 66.94 76 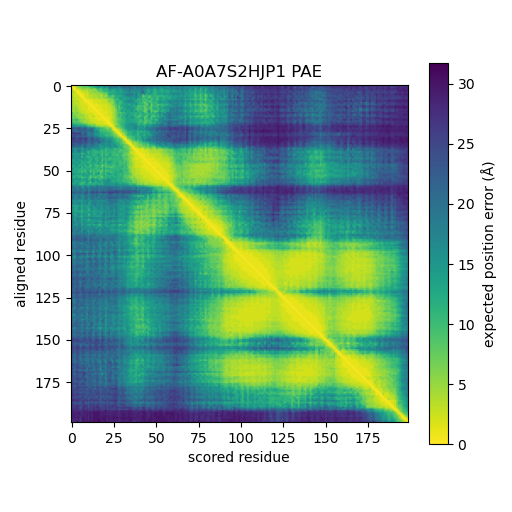PHE A O 1
ATOM 637 N N . ARG A 1 77 ? -13.416 -18.303 13.788 1.00 64.94 77 ARG A N 1
ATOM 638 C CA . ARG A 1 77 ? -11.982 -17.976 13.681 1.00 64.94 77 ARG A CA 1
ATOM 639 C C . ARG A 1 77 ? -11.624 -17.323 12.346 1.00 64.94 77 ARG A C 1
ATOM 641 O O . ARG A 1 77 ? -10.660 -16.564 12.298 1.00 64.94 77 ARG A O 1
ATOM 648 N N . LEU A 1 78 ? -12.414 -17.564 11.297 1.00 72.50 78 LEU A N 1
ATOM 649 C CA . LEU A 1 78 ? -12.307 -16.861 10.018 1.00 72.50 78 LEU A CA 1
ATOM 650 C C . LEU A 1 78 ? -12.680 -15.376 10.151 1.00 72.50 78 LEU A C 1
ATOM 652 O O . LEU A 1 78 ? -12.265 -14.586 9.311 1.00 72.50 78 LEU A O 1
ATOM 656 N N . THR A 1 79 ? -13.337 -14.936 11.234 1.00 71.56 79 THR A N 1
ATOM 657 C CA . THR A 1 79 ? -13.500 -13.495 11.508 1.00 71.56 79 THR A CA 1
ATOM 658 C C . THR A 1 79 ? -12.174 -12.802 11.824 1.00 71.56 79 THR A C 1
ATOM 660 O O . THR A 1 79 ? -12.064 -11.591 11.668 1.00 71.56 79 THR A O 1
ATOM 663 N N . ARG A 1 80 ? -11.102 -13.537 12.152 1.00 65.56 80 ARG A N 1
ATOM 664 C CA . ARG A 1 80 ? -9.752 -12.951 12.157 1.00 65.56 80 ARG A CA 1
ATOM 665 C C . ARG A 1 80 ? -9.351 -12.458 10.766 1.00 65.56 80 ARG A C 1
ATOM 667 O O . ARG A 1 80 ? -8.704 -11.424 10.666 1.00 65.56 80 ARG A O 1
ATOM 674 N N . ALA A 1 81 ? -9.780 -13.136 9.699 1.00 71.38 81 ALA A N 1
ATOM 675 C CA . ALA A 1 81 ? -9.604 -12.632 8.337 1.00 71.38 81 ALA A CA 1
ATOM 676 C C . ALA A 1 81 ? -10.459 -11.377 8.087 1.00 71.38 81 ALA A C 1
ATOM 678 O O . ALA A 1 81 ? -10.053 -10.495 7.339 1.00 71.38 81 ALA A O 1
ATOM 679 N N . VAL A 1 82 ? -11.583 -11.217 8.791 1.00 71.81 82 VAL A N 1
ATOM 680 C CA . VAL A 1 82 ? -12.354 -9.964 8.780 1.00 71.81 82 VAL A CA 1
ATOM 681 C C . VAL A 1 82 ? -11.567 -8.809 9.425 1.00 71.81 82 VAL A C 1
ATOM 683 O O . VAL A 1 82 ? -11.708 -7.678 8.971 1.00 71.81 82 VAL A O 1
ATOM 686 N N . LYS A 1 83 ? -10.646 -9.052 10.378 1.00 66.19 83 LYS A N 1
ATOM 687 C CA . LYS A 1 83 ? -9.700 -8.008 10.838 1.00 66.19 83 LYS A CA 1
ATOM 688 C C . LYS A 1 83 ? -8.747 -7.546 9.727 1.00 66.19 83 LYS A C 1
ATOM 690 O O . LYS A 1 83 ? -8.404 -6.370 9.688 1.00 66.19 83 LYS A O 1
ATOM 695 N N . ILE A 1 84 ? -8.359 -8.433 8.808 1.00 70.25 84 ILE A N 1
ATOM 696 C CA . ILE A 1 84 ? -7.568 -8.060 7.623 1.00 70.25 84 ILE A CA 1
ATOM 697 C C . ILE A 1 84 ? -8.413 -7.157 6.719 1.00 70.25 84 ILE A C 1
ATOM 699 O O . ILE A 1 84 ? -7.970 -6.084 6.328 1.00 70.25 84 ILE A O 1
ATOM 703 N N . VAL A 1 85 ? -9.672 -7.532 6.472 1.00 69.62 85 VAL A N 1
ATOM 704 C CA . VAL A 1 85 ? -10.623 -6.687 5.729 1.00 69.62 85 VAL A CA 1
ATOM 705 C C . VAL A 1 85 ? -10.817 -5.333 6.416 1.00 69.62 85 VAL A C 1
ATOM 707 O O . VAL A 1 85 ? -10.852 -4.316 5.735 1.00 69.62 85 VAL A O 1
ATOM 710 N N . ARG A 1 86 ? -10.860 -5.295 7.753 1.00 67.50 86 ARG A N 1
ATOM 711 C CA . ARG A 1 86 ? -10.915 -4.061 8.544 1.00 67.50 86 ARG A CA 1
ATOM 712 C C . ARG A 1 86 ? -9.659 -3.206 8.378 1.00 67.50 86 ARG A C 1
ATOM 714 O O . ARG A 1 86 ? -9.807 -2.003 8.231 1.00 67.50 86 ARG A O 1
ATOM 721 N N . MET A 1 87 ? -8.458 -3.792 8.373 1.00 63.34 87 MET A N 1
ATOM 722 C CA . MET A 1 87 ? -7.219 -3.046 8.093 1.00 63.34 87 MET A CA 1
ATOM 723 C C . MET A 1 87 ? -7.281 -2.376 6.727 1.00 63.34 87 MET A C 1
ATOM 725 O O . MET A 1 87 ? -6.894 -1.223 6.590 1.00 63.34 87 MET A O 1
ATOM 729 N N . PHE A 1 88 ? -7.829 -3.066 5.726 1.00 63.94 88 PHE A N 1
ATOM 730 C CA . PHE A 1 88 ? -8.072 -2.434 4.443 1.00 63.94 88 PHE A CA 1
ATOM 731 C C . PHE A 1 88 ? -9.186 -1.386 4.544 1.00 63.94 88 PHE A C 1
ATOM 733 O O . PHE A 1 88 ? -9.036 -0.327 3.961 1.00 63.94 88 PHE A O 1
ATOM 740 N N . ALA A 1 89 ? -10.285 -1.634 5.254 1.00 62.75 89 ALA A N 1
ATOM 741 C CA . ALA A 1 89 ? -11.424 -0.716 5.359 1.00 62.75 89 ALA A CA 1
ATOM 742 C C . ALA A 1 89 ? -11.188 0.519 6.251 1.00 62.75 89 ALA A C 1
ATOM 744 O O . ALA A 1 89 ? -12.041 1.399 6.272 1.00 62.75 89 ALA A O 1
ATOM 745 N N . GLN A 1 90 ? -10.080 0.584 6.993 1.00 64.81 90 GLN A N 1
ATOM 746 C CA . GLN A 1 90 ? -9.696 1.775 7.745 1.00 64.81 90 GLN A CA 1
ATOM 747 C C . GLN A 1 90 ? -9.234 2.893 6.808 1.00 64.81 90 GLN A C 1
ATOM 749 O O . GLN A 1 90 ? -8.644 2.634 5.757 1.00 64.81 90 GLN A O 1
ATOM 754 N N . ASP A 1 91 ? -9.499 4.132 7.219 1.00 65.12 91 ASP A N 1
ATOM 755 C CA . ASP A 1 91 ? -9.097 5.328 6.487 1.00 65.12 91 ASP A CA 1
ATOM 756 C C . ASP A 1 91 ? -7.579 5.322 6.287 1.00 65.12 91 ASP A C 1
ATOM 758 O O . ASP A 1 91 ? -6.800 5.319 7.242 1.00 65.12 91 ASP A O 1
ATOM 762 N N . MET A 1 92 ? -7.144 5.314 5.028 1.00 71.75 92 MET A N 1
ATOM 763 C CA . MET A 1 92 ? -5.725 5.268 4.665 1.00 71.75 92 MET A CA 1
ATOM 764 C C . MET A 1 92 ? -5.063 6.650 4.755 1.00 71.75 92 MET A C 1
ATOM 766 O O . MET A 1 92 ? -4.108 6.926 4.044 1.00 71.75 92 MET A O 1
ATOM 770 N N . SER A 1 93 ? -5.556 7.538 5.623 1.00 73.12 93 SER A N 1
ATOM 771 C CA . SER A 1 93 ? -5.161 8.956 5.666 1.00 73.12 93 SER A CA 1
ATOM 772 C C . SER A 1 93 ? -3.676 9.162 5.967 1.00 73.12 93 SER A C 1
ATOM 774 O O . SER A 1 93 ? -3.110 10.200 5.638 1.00 73.12 93 SER A O 1
ATOM 776 N N . TRP A 1 94 ? -3.012 8.146 6.526 1.00 79.19 94 TRP A N 1
ATOM 777 C CA . TRP A 1 94 ? -1.559 8.108 6.675 1.00 79.19 94 TRP A CA 1
ATOM 778 C C . TRP A 1 94 ? -0.811 8.278 5.340 1.00 79.19 94 TRP A C 1
ATOM 780 O O . TRP A 1 94 ? 0.315 8.773 5.347 1.00 79.19 94 TRP A O 1
ATOM 790 N N . ALA A 1 95 ? -1.421 7.896 4.216 1.00 80.56 95 ALA A N 1
ATOM 791 C CA . ALA A 1 95 ? -0.829 8.013 2.889 1.00 80.56 95 ALA A CA 1
ATOM 792 C C . ALA A 1 95 ? -0.826 9.451 2.352 1.00 80.56 95 ALA A C 1
ATOM 794 O O . ALA A 1 95 ? 0.063 9.803 1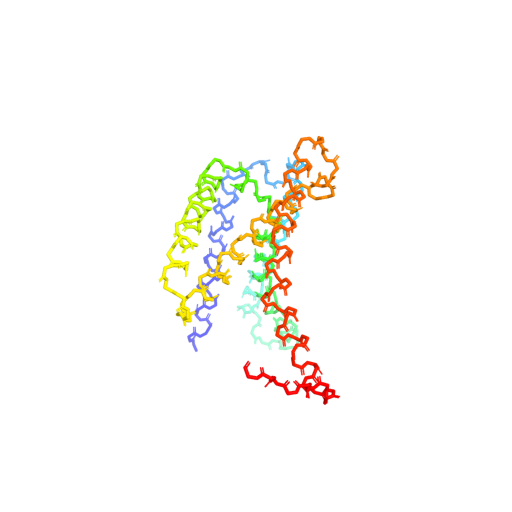.593 1.00 80.56 95 ALA A O 1
ATOM 795 N N . GLU A 1 96 ? -1.725 10.326 2.814 1.00 77.19 96 GLU A N 1
ATOM 796 C CA . GLU A 1 96 ? -1.630 11.771 2.534 1.00 77.19 96 GLU A CA 1
ATOM 797 C C . GLU A 1 96 ? -0.590 12.469 3.436 1.00 77.19 96 GLU A C 1
ATOM 799 O O . GLU A 1 96 ? -0.330 13.665 3.316 1.00 77.19 96 GLU A O 1
ATOM 804 N N . GLY A 1 97 ? 0.023 11.734 4.370 1.00 84.00 97 GLY A N 1
ATOM 805 C CA . GLY A 1 97 ? 1.005 12.271 5.301 1.00 84.00 97 GLY A CA 1
ATOM 806 C C . GLY A 1 97 ? 2.347 12.608 4.644 1.00 84.00 97 GLY A C 1
ATOM 807 O O . GLY A 1 97 ? 2.854 11.889 3.783 1.00 84.00 97 GLY A O 1
ATOM 808 N N . HIS A 1 98 ? 3.004 13.650 5.160 1.00 87.88 98 HIS A N 1
ATOM 809 C CA . HIS A 1 98 ? 4.317 14.117 4.689 1.00 87.88 98 HIS A CA 1
ATOM 810 C C . HIS A 1 98 ? 5.404 13.024 4.675 1.00 87.88 98 HIS A C 1
ATOM 812 O O . HIS A 1 98 ? 6.282 13.016 3.811 1.00 87.88 98 HIS A O 1
ATOM 818 N N . ASN A 1 99 ? 5.335 12.074 5.613 1.00 87.38 99 ASN A N 1
ATOM 819 C CA . ASN A 1 99 ? 6.282 10.962 5.696 1.00 87.38 99 ASN A CA 1
ATOM 820 C C . ASN A 1 99 ? 6.179 10.032 4.479 1.00 87.38 99 ASN A C 1
ATOM 822 O O . ASN A 1 99 ? 7.203 9.621 3.937 1.00 87.38 99 ASN A O 1
ATOM 826 N N . PHE A 1 100 ? 4.955 9.717 4.040 1.00 88.44 100 PHE A N 1
ATOM 827 C CA . PHE A 1 100 ? 4.733 8.876 2.866 1.00 88.44 100 PHE A CA 1
ATOM 828 C C . PHE A 1 100 ? 5.099 9.623 1.583 1.00 88.44 100 PHE A C 1
ATOM 830 O O . PHE A 1 100 ? 5.811 9.084 0.742 1.00 88.44 100 PHE A O 1
ATOM 837 N N . GLN A 1 101 ? 4.725 10.899 1.483 1.00 89.00 101 GLN A N 1
ATOM 838 C CA . GLN A 1 101 ? 5.085 11.732 0.337 1.00 89.00 101 GLN A CA 1
ATOM 839 C C . GLN A 1 101 ? 6.611 11.855 0.163 1.00 89.00 101 GLN A C 1
ATOM 841 O O . GLN A 1 101 ? 7.129 11.692 -0.938 1.00 89.00 101 GLN A O 1
ATOM 846 N N . THR A 1 102 ? 7.356 12.075 1.252 1.00 91.56 102 THR A N 1
ATOM 847 C CA . THR A 1 102 ? 8.830 12.145 1.213 1.00 91.56 102 THR A CA 1
ATOM 848 C C . THR A 1 102 ? 9.446 10.810 0.788 1.00 91.56 102 THR A C 1
ATOM 850 O O . THR A 1 102 ? 10.412 10.783 0.025 1.00 91.56 102 THR A O 1
ATOM 853 N N . PHE A 1 103 ? 8.869 9.695 1.241 1.00 93.88 103 PHE A N 1
ATOM 854 C CA . PHE A 1 103 ? 9.277 8.359 0.816 1.00 93.88 103 PHE A CA 1
ATOM 855 C C . PHE A 1 103 ? 9.066 8.144 -0.692 1.00 93.88 103 PHE A C 1
ATOM 857 O O . PHE A 1 103 ? 9.993 7.702 -1.374 1.00 93.88 103 PHE A O 1
ATOM 864 N N . MET A 1 104 ? 7.904 8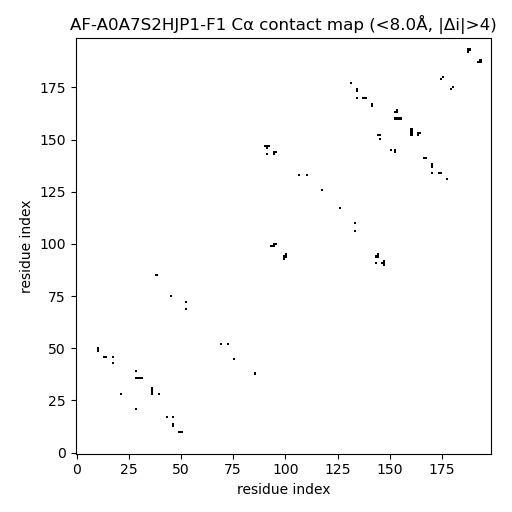.526 -1.228 1.00 92.00 104 MET A N 1
ATOM 865 C CA . MET A 1 104 ? 7.604 8.419 -2.662 1.00 92.00 104 MET A CA 1
ATOM 866 C C . MET A 1 104 ? 8.535 9.283 -3.520 1.00 92.00 104 MET A C 1
ATOM 868 O O . MET A 1 104 ? 9.068 8.807 -4.523 1.00 92.00 104 MET A O 1
ATOM 872 N N . ILE A 1 105 ? 8.838 10.508 -3.082 1.00 92.75 105 ILE A N 1
ATOM 873 C CA . ILE A 1 105 ? 9.832 11.369 -3.744 1.00 92.75 105 ILE A CA 1
ATOM 874 C C . ILE A 1 105 ? 11.208 10.684 -3.784 1.00 92.75 105 ILE A C 1
ATOM 876 O O . ILE A 1 105 ? 11.881 10.698 -4.817 1.00 92.75 105 ILE A O 1
ATOM 880 N N . GLY A 1 106 ? 11.613 10.031 -2.690 1.00 95.25 106 GLY A N 1
ATOM 881 C CA . GLY A 1 106 ? 12.856 9.259 -2.634 1.00 95.25 106 GLY A CA 1
ATOM 882 C C . GLY A 1 106 ? 12.896 8.109 -3.646 1.00 95.25 106 GLY A C 1
ATOM 883 O O . GLY A 1 106 ? 13.923 7.889 -4.288 1.00 95.25 106 GLY A O 1
ATOM 884 N N . ILE A 1 107 ? 11.774 7.415 -3.842 1.00 93.56 107 ILE A N 1
ATOM 885 C CA . ILE A 1 107 ? 11.649 6.340 -4.835 1.00 93.56 107 ILE A CA 1
ATOM 886 C C . ILE A 1 107 ? 11.766 6.879 -6.260 1.00 93.56 107 ILE A C 1
ATOM 888 O O . ILE A 1 107 ? 12.493 6.300 -7.062 1.00 93.56 107 ILE A O 1
ATOM 892 N N . ILE A 1 108 ? 11.104 7.994 -6.579 1.00 92.81 108 ILE A N 1
ATOM 893 C CA . ILE A 1 108 ? 11.191 8.631 -7.904 1.00 92.81 108 ILE A CA 1
ATOM 894 C C . ILE A 1 108 ? 12.633 9.055 -8.203 1.00 92.81 108 ILE A C 1
ATOM 896 O O . ILE A 1 108 ? 13.144 8.816 -9.301 1.00 92.81 108 ILE A O 1
ATOM 900 N N . PHE A 1 109 ? 13.323 9.626 -7.215 1.00 95.88 109 PHE A N 1
ATOM 901 C CA . PHE A 1 109 ? 14.726 10.001 -7.356 1.00 95.88 109 PHE A CA 1
ATOM 902 C C . PHE A 1 109 ? 15.625 8.778 -7.592 1.00 95.88 109 PHE A C 1
ATOM 904 O O . PHE A 1 109 ? 16.442 8.775 -8.514 1.00 95.88 109 PHE A O 1
ATOM 911 N N . ALA A 1 110 ? 15.434 7.708 -6.816 1.00 94.12 110 ALA A N 1
ATOM 912 C CA . ALA A 1 110 ? 16.169 6.458 -6.990 1.00 94.12 110 ALA A CA 1
ATOM 913 C C . ALA A 1 110 ? 15.909 5.818 -8.365 1.00 94.12 110 ALA A C 1
ATOM 915 O O . ALA A 1 110 ? 16.854 5.386 -9.023 1.00 94.12 110 ALA A O 1
ATOM 916 N N . ASN A 1 111 ? 14.655 5.809 -8.825 1.00 92.88 111 ASN A N 1
ATOM 917 C CA . ASN A 1 111 ? 14.265 5.324 -10.148 1.00 92.88 111 ASN A CA 1
ATOM 918 C C . ASN A 1 111 ? 14.934 6.138 -11.273 1.00 92.88 111 ASN A C 1
ATOM 920 O O . ASN A 1 111 ? 15.443 5.575 -12.236 1.00 92.88 111 ASN A O 1
ATOM 924 N N . THR A 1 112 ? 15.034 7.461 -11.113 1.00 92.00 112 THR A N 1
ATOM 925 C CA . THR A 1 112 ? 15.715 8.339 -12.082 1.00 92.00 112 THR A CA 1
ATOM 926 C C . THR A 1 112 ? 17.210 8.020 -12.190 1.00 92.00 112 THR A C 1
ATOM 928 O O . THR A 1 112 ? 17.754 7.929 -13.290 1.00 92.00 112 THR A O 1
ATOM 931 N N . ILE A 1 113 ? 17.882 7.802 -11.055 1.00 93.12 113 ILE A N 1
ATOM 932 C CA . ILE A 1 113 ? 19.291 7.379 -11.032 1.00 93.12 113 ILE A CA 1
ATOM 933 C C . ILE A 1 113 ? 19.449 6.006 -11.689 1.00 93.12 113 ILE A C 1
ATOM 935 O O . ILE A 1 113 ? 20.352 5.808 -12.502 1.00 93.12 113 ILE A O 1
ATOM 939 N N . MET A 1 114 ? 18.565 5.068 -11.346 1.00 90.50 114 MET A N 1
ATOM 940 C CA . MET A 1 114 ? 18.549 3.711 -11.884 1.00 90.50 114 MET A CA 1
ATOM 941 C C . MET A 1 114 ? 18.441 3.723 -13.414 1.00 90.50 114 MET A C 1
ATOM 943 O O . MET A 1 114 ? 19.273 3.113 -14.082 1.00 90.50 114 MET A O 1
ATOM 947 N N . MET A 1 115 ? 17.517 4.511 -13.969 1.00 88.56 115 MET A N 1
ATOM 948 C CA . MET A 1 115 ? 17.364 4.690 -15.416 1.00 88.56 115 MET A CA 1
ATOM 949 C C . MET A 1 115 ? 18.641 5.246 -16.070 1.00 88.56 115 MET A C 1
ATOM 951 O O . MET A 1 115 ? 19.042 4.799 -17.143 1.00 88.56 115 MET A O 1
ATOM 955 N N . GLY A 1 116 ? 19.352 6.156 -15.396 1.00 90.56 116 GLY A N 1
ATOM 956 C CA . GLY A 1 116 ? 20.659 6.641 -15.852 1.00 90.56 116 GLY A CA 1
ATOM 957 C C . GLY A 1 116 ? 21.729 5.543 -15.949 1.00 90.56 116 GLY A C 1
ATOM 958 O O . GLY A 1 116 ? 22.553 5.569 -16.866 1.00 90.56 116 GLY A O 1
ATOM 959 N N . PHE A 1 117 ? 21.714 4.562 -15.041 1.00 90.12 117 PHE A N 1
ATOM 960 C CA . PHE A 1 117 ? 22.594 3.388 -15.104 1.00 90.12 117 PHE A CA 1
ATOM 961 C C . PHE A 1 117 ? 22.144 2.361 -16.144 1.00 90.12 117 PHE A C 1
ATOM 963 O O . PHE A 1 117 ? 22.992 1.726 -16.772 1.00 90.12 117 PHE A O 1
ATOM 970 N N . GLN A 1 118 ? 20.838 2.221 -16.361 1.00 88.69 118 GLN A N 1
ATOM 971 C CA . GLN A 1 118 ? 20.280 1.334 -17.378 1.00 88.69 118 GLN A CA 1
ATOM 972 C C . GLN A 1 118 ? 20.779 1.703 -18.783 1.00 88.69 118 GLN A C 1
ATOM 974 O O . GLN A 1 118 ? 21.163 0.809 -19.531 1.00 88.69 118 GLN A O 1
ATOM 979 N N . CYS A 1 119 ? 20.880 3.001 -19.099 1.00 84.69 119 CYS A N 1
ATOM 980 C CA . CYS A 1 119 ? 21.452 3.485 -20.364 1.00 84.69 119 CYS A CA 1
ATOM 981 C C . CYS A 1 119 ? 22.949 3.169 -20.536 1.00 84.69 119 CYS A C 1
ATOM 983 O O . CYS A 1 119 ? 23.457 3.194 -21.652 1.00 84.69 119 CYS A O 1
ATOM 985 N N . GLN A 1 120 ? 23.684 2.929 -19.446 1.00 88.56 120 GLN A N 1
ATOM 986 C CA . GLN A 1 120 ? 25.123 2.631 -19.495 1.00 88.56 120 GLN A CA 1
ATOM 987 C C . GLN A 1 120 ? 25.400 1.125 -19.569 1.00 88.56 120 GLN A C 1
ATOM 989 O O . GLN A 1 120 ? 26.399 0.714 -20.152 1.00 88.56 120 GLN A O 1
ATOM 994 N N . TYR A 1 121 ? 24.528 0.306 -18.975 1.00 82.88 121 TYR A N 1
ATOM 995 C CA . TYR A 1 121 ? 24.690 -1.144 -18.879 1.00 82.88 121 TYR A CA 1
ATOM 996 C C . TYR A 1 121 ? 23.434 -1.862 -19.368 1.00 82.88 121 TYR A C 1
ATOM 998 O O . TYR A 1 121 ? 22.653 -2.404 -18.580 1.00 82.88 121 TYR A O 1
ATOM 1006 N N . GLU A 1 122 ? 23.244 -1.888 -20.682 1.00 79.38 122 GLU A N 1
ATOM 1007 C CA . GLU A 1 122 ? 22.120 -2.585 -21.299 1.00 79.38 122 GLU A CA 1
ATOM 1008 C C . GLU A 1 122 ? 22.259 -4.117 -21.157 1.00 79.38 122 GLU A C 1
ATOM 1010 O O . GLU A 1 122 ? 23.348 -4.682 -21.249 1.00 79.38 122 GLU A O 1
ATOM 1015 N N . GLY A 1 123 ? 21.141 -4.811 -20.911 1.00 78.62 123 GLY A N 1
ATOM 1016 C CA . GLY A 1 123 ? 21.068 -6.281 -20.967 1.00 78.62 123 GLY A CA 1
ATOM 1017 C C . GLY A 1 123 ? 21.104 -7.040 -19.633 1.00 78.62 123 GLY A C 1
ATOM 1018 O O . GLY A 1 123 ? 20.886 -8.253 -19.626 1.00 78.62 123 GLY A O 1
ATOM 1019 N N . LEU A 1 124 ? 21.300 -6.376 -18.488 1.00 84.44 124 LEU A N 1
ATOM 1020 C CA . LEU A 1 124 ? 21.215 -7.059 -17.191 1.00 84.44 124 LEU A CA 1
ATOM 1021 C C . LEU A 1 124 ? 19.757 -7.368 -16.815 1.00 84.44 124 LEU A C 1
ATOM 1023 O O . LEU A 1 124 ? 18.898 -6.487 -16.785 1.00 84.44 124 LEU A O 1
ATOM 1027 N N . ALA A 1 125 ? 19.482 -8.620 -16.435 1.00 83.75 125 ALA A N 1
ATOM 1028 C CA . ALA A 1 125 ? 18.150 -9.042 -15.989 1.00 83.75 125 ALA A CA 1
ATOM 1029 C C . ALA A 1 125 ? 17.676 -8.302 -14.724 1.00 83.75 125 ALA A C 1
ATOM 1031 O O . ALA A 1 125 ? 16.472 -8.169 -14.512 1.00 83.75 125 ALA A O 1
ATOM 1032 N N . VAL A 1 126 ? 18.611 -7.789 -13.912 1.00 85.50 126 VAL A N 1
ATOM 1033 C CA . VAL A 1 126 ? 18.316 -7.016 -12.695 1.00 85.50 126 VAL A CA 1
ATOM 1034 C C . VAL A 1 126 ? 17.450 -5.789 -12.984 1.00 85.50 126 VAL A C 1
ATOM 1036 O O . VAL A 1 126 ? 16.573 -5.484 -12.183 1.00 85.50 126 VAL A O 1
ATOM 1039 N N . TRP A 1 127 ? 17.615 -5.147 -14.147 1.00 86.56 127 TRP A N 1
ATOM 1040 C CA . TRP A 1 127 ? 16.835 -3.966 -14.522 1.00 86.56 127 TRP A CA 1
ATOM 1041 C C . TRP A 1 127 ? 15.345 -4.285 -14.629 1.00 86.56 127 TRP A C 1
ATOM 1043 O O . TRP A 1 127 ? 14.531 -3.602 -14.021 1.00 86.56 127 TRP A O 1
ATOM 1053 N N . LYS A 1 128 ? 14.988 -5.417 -15.254 1.00 84.62 128 LYS A N 1
ATOM 1054 C CA . LYS A 1 128 ? 13.587 -5.866 -15.348 1.00 84.62 128 LYS A CA 1
ATOM 1055 C C . LYS A 1 128 ? 12.962 -6.116 -13.975 1.00 84.62 128 LYS A C 1
ATOM 1057 O O . LYS A 1 128 ? 11.787 -5.815 -13.765 1.00 84.62 128 LYS A O 1
ATOM 1062 N N . TYR A 1 129 ? 13.730 -6.674 -13.037 1.00 88.31 129 TYR A N 1
ATOM 1063 C CA . TYR A 1 129 ? 13.256 -6.879 -11.667 1.00 88.31 129 TYR A CA 1
ATOM 1064 C C . TYR A 1 129 ? 13.047 -5.548 -10.940 1.00 88.31 129 TYR A C 1
ATOM 1066 O O . TYR A 1 129 ? 12.026 -5.384 -10.277 1.00 88.31 129 TYR A O 1
ATOM 1074 N N . LEU A 1 130 ? 13.971 -4.595 -11.088 1.00 90.44 130 LEU A N 1
ATOM 1075 C CA . LEU A 1 130 ? 13.852 -3.266 -10.487 1.00 90.44 130 LEU A CA 1
ATOM 1076 C C . LEU A 1 130 ? 12.660 -2.487 -11.060 1.00 90.44 130 LEU A C 1
ATOM 1078 O O . LEU A 1 130 ? 11.856 -1.984 -10.280 1.00 90.44 130 LEU A O 1
ATOM 1082 N N . ASP A 1 131 ? 12.474 -2.485 -12.382 1.00 89.25 131 ASP A N 1
ATOM 1083 C CA . ASP A 1 131 ? 11.317 -1.870 -13.051 1.00 89.25 131 ASP A CA 1
ATOM 1084 C C . ASP A 1 131 ? 9.993 -2.456 -12.544 1.00 89.25 131 ASP A C 1
ATOM 1086 O O . ASP A 1 131 ? 9.036 -1.731 -12.269 1.00 89.25 131 ASP A O 1
ATOM 1090 N N . THR A 1 132 ? 9.950 -3.777 -12.345 1.00 89.12 132 THR A N 1
ATOM 1091 C CA . THR A 1 132 ? 8.774 -4.465 -11.791 1.00 89.12 132 THR A CA 1
ATOM 1092 C C . THR A 1 132 ? 8.493 -4.032 -10.349 1.00 89.12 132 THR A C 1
ATOM 1094 O O . THR A 1 132 ? 7.334 -3.835 -9.979 1.00 89.12 132 THR A O 1
ATOM 1097 N N . ILE A 1 133 ? 9.535 -3.865 -9.529 1.00 91.69 133 ILE A N 1
ATOM 1098 C CA . ILE A 1 133 ? 9.401 -3.409 -8.139 1.00 91.69 133 ILE A CA 1
ATOM 1099 C C . ILE A 1 133 ? 8.896 -1.962 -8.095 1.00 91.69 133 ILE A C 1
ATOM 1101 O O . ILE A 1 133 ? 7.945 -1.684 -7.365 1.00 91.69 133 ILE A O 1
ATOM 1105 N N . PHE A 1 134 ? 9.476 -1.057 -8.890 1.00 91.88 134 PHE A N 1
ATOM 1106 C CA . PHE A 1 134 ? 9.026 0.336 -8.958 1.00 91.88 134 PHE A CA 1
ATOM 1107 C C . PHE A 1 134 ? 7.578 0.436 -9.436 1.00 91.88 134 PHE A C 1
ATOM 1109 O O . PHE A 1 134 ? 6.774 1.113 -8.797 1.00 91.88 134 PHE A O 1
ATOM 1116 N N . LEU A 1 135 ? 7.211 -0.311 -10.482 1.00 90.75 135 LEU A N 1
ATOM 1117 C CA . LEU A 1 135 ? 5.832 -0.357 -10.960 1.00 90.75 135 LEU A CA 1
ATOM 1118 C C . LEU A 1 135 ? 4.869 -0.817 -9.861 1.00 90.75 135 LEU A C 1
ATOM 1120 O O . LEU A 1 135 ? 3.812 -0.219 -9.687 1.00 90.75 135 LEU A O 1
ATOM 1124 N N . PHE A 1 136 ? 5.228 -1.850 -9.096 1.00 91.06 136 PHE A N 1
ATOM 1125 C CA . PHE A 1 136 ? 4.382 -2.336 -8.008 1.00 91.06 136 PHE A CA 1
ATOM 1126 C C . PHE A 1 136 ? 4.165 -1.271 -6.922 1.00 91.06 136 PHE A C 1
ATOM 1128 O O . PHE A 1 136 ? 3.054 -1.129 -6.410 1.00 91.06 136 PHE A O 1
ATOM 1135 N N . ILE A 1 137 ? 5.202 -0.495 -6.602 1.00 91.56 137 ILE A N 1
ATOM 1136 C CA . ILE A 1 137 ? 5.114 0.601 -5.633 1.00 91.56 137 ILE A CA 1
ATOM 1137 C C . ILE A 1 137 ? 4.206 1.727 -6.153 1.00 91.56 137 ILE A C 1
ATOM 1139 O O . ILE A 1 137 ? 3.334 2.179 -5.414 1.00 91.56 137 ILE A O 1
ATOM 1143 N N . TYR A 1 138 ? 4.337 2.127 -7.422 1.00 91.31 138 TYR A N 1
ATOM 1144 C CA . TYR A 1 138 ? 3.480 3.161 -8.017 1.00 91.31 138 TYR A CA 1
ATOM 1145 C C . TYR A 1 138 ? 2.016 2.711 -8.159 1.00 91.31 138 TYR A C 1
ATOM 1147 O O . TYR A 1 138 ? 1.092 3.479 -7.891 1.00 91.31 138 TYR A O 1
ATOM 1155 N N . VAL A 1 139 ? 1.773 1.439 -8.503 1.00 88.75 139 VAL A N 1
ATOM 1156 C CA . VAL A 1 139 ? 0.421 0.850 -8.480 1.00 88.75 139 VAL A CA 1
ATOM 1157 C C . VAL A 1 139 ? -0.166 0.926 -7.072 1.00 88.75 139 VAL A C 1
ATOM 1159 O O . VAL A 1 139 ? -1.325 1.307 -6.904 1.00 88.75 139 VAL A O 1
ATOM 1162 N N . PHE A 1 140 ? 0.619 0.575 -6.052 1.00 89.38 140 PHE A N 1
ATOM 1163 C CA . PHE A 1 140 ? 0.172 0.634 -4.665 1.00 89.38 140 PHE A CA 1
ATOM 1164 C C . PHE A 1 140 ? -0.169 2.066 -4.224 1.00 89.38 140 PHE A C 1
ATOM 1166 O O . PHE A 1 140 ? -1.221 2.271 -3.621 1.00 89.38 140 PHE A O 1
ATOM 1173 N N . GLU A 1 141 ? 0.660 3.054 -4.566 1.00 88.44 141 GLU A N 1
ATOM 1174 C CA . GLU A 1 141 ? 0.402 4.472 -4.287 1.00 88.44 141 GLU A CA 1
ATOM 1175 C C . GLU A 1 141 ? -0.942 4.937 -4.867 1.00 88.44 141 GLU A C 1
ATOM 1177 O O . GLU A 1 141 ? -1.762 5.509 -4.142 1.00 88.44 141 GLU A O 1
ATOM 1182 N N . ILE A 1 142 ? -1.206 4.641 -6.142 1.00 85.44 142 ILE A N 1
ATOM 1183 C CA . ILE A 1 142 ? -2.462 5.020 -6.801 1.00 85.44 142 ILE A CA 1
ATOM 1184 C C . ILE A 1 142 ? -3.658 4.293 -6.188 1.00 85.44 142 ILE A C 1
ATOM 1186 O O . ILE A 1 142 ? -4.700 4.907 -5.968 1.00 85.44 142 ILE A O 1
ATOM 1190 N N . LEU A 1 143 ? -3.531 3.005 -5.856 1.00 85.62 143 LEU A N 1
ATOM 1191 C CA . LEU A 1 143 ? -4.610 2.256 -5.204 1.00 85.62 143 LEU A CA 1
ATOM 1192 C C . LEU A 1 143 ? -4.992 2.858 -3.848 1.00 85.62 143 LEU A C 1
ATOM 1194 O O . LEU A 1 143 ? -6.177 2.904 -3.507 1.00 85.62 143 LEU A O 1
ATOM 1198 N N . VAL A 1 144 ? -4.006 3.318 -3.077 1.00 83.56 144 VAL A N 1
ATOM 1199 C CA . VAL A 1 144 ? -4.243 3.949 -1.779 1.00 83.56 144 VAL A CA 1
ATOM 1200 C C . VAL A 1 144 ? -4.912 5.316 -1.946 1.00 83.56 144 VAL A C 1
ATOM 1202 O O . VAL A 1 144 ? -5.934 5.564 -1.304 1.00 83.56 144 VAL A O 1
ATOM 1205 N N . HIS A 1 145 ? -4.421 6.162 -2.854 1.00 78.38 145 HIS A N 1
ATOM 1206 C CA . HIS A 1 145 ? -5.023 7.472 -3.133 1.00 78.38 145 HIS A CA 1
ATOM 1207 C C . HIS A 1 145 ? -6.436 7.368 -3.719 1.00 78.38 145 HIS A C 1
ATOM 1209 O O . HIS A 1 145 ? -7.346 8.078 -3.289 1.00 78.38 145 HIS A O 1
ATOM 1215 N N . MET A 1 146 ? -6.662 6.426 -4.636 1.00 79.75 146 MET A N 1
ATOM 1216 C CA . MET A 1 146 ? -7.984 6.156 -5.203 1.00 79.75 146 MET A CA 1
ATOM 1217 C C . MET A 1 146 ? -8.970 5.691 -4.126 1.00 79.75 146 MET A C 1
ATOM 1219 O O . MET A 1 146 ? -10.147 6.042 -4.164 1.00 79.75 146 MET A O 1
ATOM 1223 N N . LYS A 1 147 ? -8.503 4.929 -3.130 1.00 75.94 147 LYS A N 1
ATOM 1224 C CA . LYS A 1 147 ? -9.340 4.515 -2.002 1.00 75.94 147 LYS A CA 1
ATOM 1225 C C . LYS A 1 147 ? -9.719 5.678 -1.085 1.00 75.94 147 LYS A C 1
ATOM 1227 O O . LYS A 1 147 ? -10.842 5.699 -0.590 1.00 75.94 147 LYS A O 1
ATOM 1232 N N . LEU A 1 148 ? -8.798 6.610 -0.855 1.00 73.31 148 LEU A N 1
ATOM 1233 C CA . LEU A 1 148 ? -9.017 7.793 -0.019 1.00 73.31 148 LEU A CA 1
ATOM 1234 C C . LEU A 1 148 ? -9.986 8.786 -0.654 1.00 73.31 148 LEU A C 1
ATOM 1236 O O . LEU A 1 148 ? -10.908 9.257 0.003 1.00 73.31 148 LEU A O 1
ATOM 1240 N N . GLN A 1 149 ? -9.791 9.083 -1.937 1.00 68.50 149 GLN A N 1
ATOM 1241 C CA . GLN A 1 149 ? -10.541 10.127 -2.638 1.00 68.50 149 GLN A CA 1
ATOM 1242 C C . GLN A 1 149 ? -11.796 9.590 -3.346 1.00 68.50 149 GLN A C 1
ATOM 1244 O O . GLN A 1 149 ? -12.679 10.364 -3.727 1.00 68.50 149 GLN A O 1
ATOM 1249 N N . GLY A 1 150 ? -11.915 8.268 -3.517 1.00 70.12 150 GLY A N 1
ATOM 1250 C CA . GLY A 1 150 ? -13.042 7.626 -4.192 1.00 70.12 150 GLY A CA 1
ATOM 1251 C C . GLY A 1 150 ? -13.257 8.174 -5.608 1.00 70.12 150 GLY A C 1
ATOM 1252 O O . GLY A 1 150 ? -12.307 8.418 -6.350 1.00 70.12 150 GLY A O 1
ATOM 1253 N N . PHE A 1 151 ? -14.517 8.427 -5.980 1.00 57.16 151 PHE A N 1
ATOM 1254 C CA . PHE A 1 151 ? -14.867 9.066 -7.261 1.00 57.16 151 PHE A CA 1
ATOM 1255 C C . PHE A 1 151 ? -14.359 10.518 -7.393 1.00 57.16 151 PHE A C 1
ATOM 1257 O O . PHE A 1 151 ? -14.339 11.050 -8.500 1.00 57.16 151 PHE A O 1
ATOM 1264 N N . GLY A 1 152 ? -13.916 11.155 -6.301 1.00 61.31 152 GLY A N 1
ATOM 1265 C CA . GLY A 1 152 ? -13.320 12.495 -6.314 1.00 61.31 152 GLY A CA 1
ATOM 1266 C C . GLY A 1 152 ? -11.892 12.543 -6.867 1.00 61.31 152 GLY A C 1
ATOM 1267 O O . GLY A 1 152 ? -11.434 13.618 -7.244 1.00 61.31 152 GLY A O 1
ATOM 1268 N N . PHE A 1 153 ? -11.214 11.394 -6.995 1.00 64.19 153 PHE A N 1
ATOM 1269 C CA . PHE A 1 153 ? -9.849 11.303 -7.534 1.00 64.19 153 PHE A CA 1
ATOM 1270 C C . PHE A 1 153 ? -9.716 11.919 -8.940 1.00 64.19 153 PHE A C 1
ATOM 1272 O O . PHE A 1 153 ? -8.701 12.538 -9.257 1.00 64.19 153 PHE A O 1
ATOM 1279 N N . PHE A 1 154 ? -10.766 11.803 -9.762 1.00 60.81 154 PHE A N 1
ATOM 1280 C CA . PHE A 1 154 ? -10.795 12.305 -11.141 1.00 60.81 154 PHE A CA 1
ATOM 1281 C C . PHE A 1 154 ? -11.596 13.602 -11.328 1.00 60.81 154 PHE A C 1
ATOM 1283 O O . PHE A 1 154 ? -11.604 14.138 -12.431 1.00 60.81 154 PHE A O 1
ATOM 1290 N N . CYS A 1 155 ? -12.300 14.090 -10.301 1.00 56.59 155 CYS A N 1
ATOM 1291 C CA . CYS A 1 155 ? -13.256 15.202 -10.431 1.00 56.59 155 CYS A CA 1
ATOM 1292 C C . CYS A 1 155 ? -13.020 16.357 -9.444 1.00 56.59 155 CYS A C 1
ATOM 1294 O O . CYS A 1 155 ? -13.877 17.229 -9.312 1.00 56.59 155 CYS A O 1
ATOM 1296 N N . ASN A 1 156 ? -11.882 16.362 -8.749 1.00 61.00 156 ASN A N 1
ATOM 1297 C CA . ASN A 1 156 ? -11.424 17.496 -7.947 1.00 61.00 156 ASN A CA 1
ATOM 1298 C C . ASN A 1 156 ? -10.930 18.663 -8.833 1.00 61.00 156 ASN A C 1
ATOM 1300 O O . ASN A 1 156 ? -11.098 18.648 -10.053 1.00 61.00 156 ASN A O 1
ATOM 1304 N N . ASP A 1 157 ? -10.345 19.692 -8.211 1.00 70.38 157 ASP A N 1
ATOM 1305 C CA . ASP A 1 157 ? -9.751 20.850 -8.889 1.00 70.38 157 ASP A CA 1
ATOM 1306 C C . ASP A 1 157 ? -8.913 20.472 -10.123 1.00 70.38 157 ASP A C 1
ATOM 1308 O O . ASP A 1 157 ? -8.149 19.506 -10.120 1.00 70.38 157 ASP A O 1
ATOM 1312 N N . VAL A 1 158 ? -9.003 21.292 -11.176 1.00 70.75 158 VAL A N 1
ATOM 1313 C CA . VAL A 1 158 ? -8.363 21.019 -12.478 1.00 70.75 158 VAL A CA 1
ATOM 1314 C C . VAL A 1 158 ? -6.854 20.786 -12.342 1.00 70.75 158 VAL A C 1
ATOM 1316 O O . VAL A 1 158 ? -6.299 19.938 -13.035 1.00 70.75 158 VAL A O 1
ATOM 1319 N N . SER A 1 159 ? -6.188 21.498 -11.427 1.00 74.50 159 SER A N 1
ATOM 1320 C CA . SER A 1 159 ? -4.749 21.341 -11.183 1.00 74.50 159 SER A CA 1
ATOM 1321 C C . SER A 1 159 ? -4.407 19.954 -10.630 1.00 74.50 159 SER A C 1
ATOM 1323 O O . SER A 1 159 ? -3.566 19.263 -11.195 1.00 74.50 159 SER A O 1
ATOM 1325 N N . THR A 1 160 ? -5.082 19.501 -9.570 1.00 71.81 160 THR A N 1
ATOM 1326 C CA . THR A 1 160 ? -4.815 18.194 -8.943 1.00 71.81 160 THR A CA 1
ATOM 1327 C C . THR A 1 160 ? -5.281 17.033 -9.816 1.00 71.81 160 THR A C 1
ATOM 1329 O O . THR A 1 160 ? -4.619 16.000 -9.866 1.00 71.81 160 THR A O 1
ATOM 1332 N N . MET A 1 161 ? -6.357 17.227 -10.583 1.00 76.00 161 MET A N 1
ATOM 1333 C CA . MET A 1 161 ? -6.840 16.260 -11.566 1.00 76.00 161 MET A CA 1
ATOM 1334 C C . MET A 1 161 ? -5.775 15.931 -12.622 1.00 76.00 161 MET A C 1
ATOM 1336 O O . MET A 1 161 ? -5.579 14.760 -12.937 1.00 76.00 161 MET A O 1
ATOM 1340 N N . VAL A 1 162 ? -5.076 16.935 -13.164 1.00 84.44 162 VAL A N 1
ATOM 1341 C CA . VAL A 1 162 ? -4.053 16.716 -14.204 1.00 84.44 162 VAL A CA 1
ATOM 1342 C C . VAL A 1 162 ? -2.897 15.866 -13.680 1.00 84.44 162 VAL A C 1
ATOM 1344 O O . VAL A 1 162 ? -2.458 14.952 -14.375 1.00 84.44 162 VAL A O 1
ATOM 1347 N N . TRP A 1 163 ? -2.441 16.119 -12.452 1.00 84.12 163 TRP A N 1
ATOM 1348 C CA . TRP A 1 163 ? -1.365 15.339 -11.834 1.00 84.12 163 TRP A CA 1
ATOM 1349 C C . TRP A 1 163 ? -1.794 13.896 -11.547 1.00 84.12 163 TRP A C 1
ATOM 1351 O O . TRP A 1 163 ? -1.097 12.966 -11.941 1.00 84.12 163 TRP A O 1
ATOM 1361 N N . ASN A 1 164 ? -2.994 13.695 -10.998 1.00 83.44 164 ASN A N 1
ATOM 1362 C CA . ASN A 1 164 ? -3.552 12.358 -10.770 1.00 83.44 164 ASN A CA 1
ATOM 1363 C C . ASN A 1 164 ? -3.698 11.549 -12.074 1.00 83.44 164 ASN A C 1
ATOM 1365 O O . ASN A 1 164 ? -3.431 10.346 -12.109 1.00 83.44 164 ASN A O 1
ATOM 1369 N N . TRP A 1 165 ? -4.119 12.204 -13.161 1.00 84.50 165 TRP A N 1
ATOM 137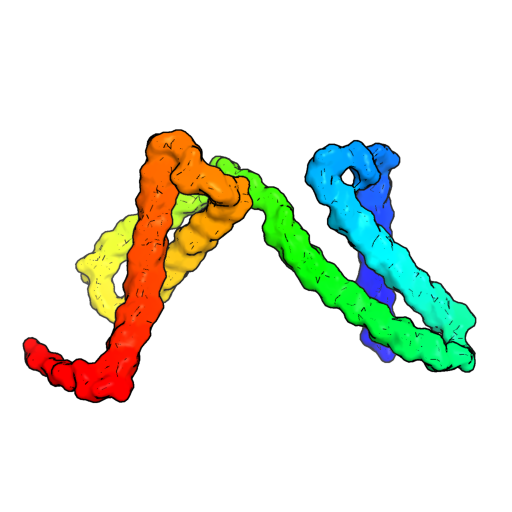0 C CA . TRP A 1 165 ? -4.198 11.587 -14.487 1.00 84.50 165 TRP A CA 1
ATOM 1371 C C . TRP A 1 165 ? -2.826 11.237 -15.056 1.00 84.50 165 TRP A C 1
ATOM 1373 O O . TRP A 1 165 ? -2.683 10.191 -15.688 1.00 84.50 165 TRP A O 1
ATOM 1383 N N . LEU A 1 166 ? -1.827 12.090 -14.837 1.00 88.94 166 LEU A N 1
ATOM 1384 C CA . LEU A 1 166 ? -0.454 11.838 -15.255 1.00 88.94 166 LEU A CA 1
ATOM 1385 C C . LEU A 1 166 ? 0.084 10.576 -14.571 1.00 88.94 166 LEU A C 1
ATOM 1387 O O . LEU A 1 166 ? 0.533 9.664 -15.266 1.00 88.94 166 LEU A O 1
ATOM 1391 N N . ASP A 1 167 ? -0.038 10.474 -13.248 1.00 87.81 167 ASP A N 1
ATOM 1392 C CA . ASP A 1 167 ? 0.443 9.310 -12.497 1.00 87.81 167 ASP A CA 1
ATOM 1393 C C . ASP A 1 167 ? -0.291 8.027 -12.917 1.00 87.81 167 ASP A C 1
ATOM 1395 O O . ASP A 1 167 ? 0.327 6.976 -13.118 1.00 87.81 167 ASP A O 1
ATOM 1399 N N . PHE A 1 168 ? -1.604 8.118 -13.158 1.00 88.12 168 PHE A N 1
ATOM 1400 C CA . PHE A 1 168 ? -2.390 7.003 -13.684 1.00 88.12 168 PHE A CA 1
ATOM 1401 C C . PHE A 1 168 ? -1.897 6.538 -15.062 1.00 88.12 168 PHE A C 1
ATOM 1403 O O . PHE A 1 168 ? -1.761 5.336 -15.294 1.00 88.12 168 PHE A O 1
ATOM 1410 N N . ILE A 1 169 ? -1.598 7.468 -15.975 1.00 89.31 169 ILE A N 1
ATOM 1411 C CA . ILE A 1 169 ? -1.084 7.149 -17.314 1.00 89.31 169 ILE A CA 1
ATOM 1412 C C . ILE A 1 169 ? 0.311 6.518 -17.232 1.00 89.31 169 ILE A C 1
ATOM 1414 O O . ILE A 1 169 ? 0.565 5.542 -17.940 1.00 89.31 169 ILE A O 1
ATOM 1418 N N . ILE A 1 170 ? 1.194 7.021 -16.361 1.00 90.25 170 ILE A N 1
ATOM 1419 C CA . ILE A 1 170 ? 2.533 6.446 -16.146 1.00 90.25 170 ILE A CA 1
ATOM 1420 C C . ILE A 1 170 ? 2.418 4.988 -15.695 1.00 90.25 170 ILE A C 1
ATOM 1422 O O . ILE A 1 170 ? 3.030 4.096 -16.290 1.00 90.25 170 ILE A O 1
ATOM 1426 N N . VAL A 1 171 ? 1.598 4.729 -14.675 1.00 90.56 171 VAL A N 1
ATOM 1427 C CA . VAL A 1 171 ? 1.395 3.378 -14.142 1.00 90.56 171 VAL A CA 1
ATOM 1428 C C . VAL A 1 171 ? 0.746 2.468 -15.182 1.00 90.56 171 VAL A C 1
ATOM 1430 O O . VAL A 1 171 ? 1.194 1.336 -15.375 1.00 90.56 171 VAL A O 1
ATOM 1433 N N . LEU A 1 172 ? -0.271 2.955 -15.898 1.00 88.31 172 LEU A N 1
ATOM 1434 C CA . LEU A 1 172 ? -0.939 2.197 -16.952 1.00 88.31 172 LEU A CA 1
ATOM 1435 C C . LEU A 1 172 ? 0.040 1.810 -18.067 1.00 88.31 172 LEU A C 1
ATOM 1437 O O . LEU A 1 172 ? 0.064 0.650 -18.475 1.00 88.31 172 LEU A O 1
ATOM 1441 N N . GLY A 1 173 ? 0.884 2.741 -18.517 1.00 87.62 173 GLY A N 1
ATOM 1442 C CA . GLY A 1 173 ? 1.931 2.472 -19.501 1.00 87.62 173 GLY A CA 1
ATOM 1443 C C . GLY A 1 173 ? 2.910 1.391 -19.034 1.00 87.62 173 GLY A C 1
ATOM 1444 O O . GLY A 1 173 ? 3.221 0.470 -19.792 1.00 87.62 173 GLY A O 1
ATOM 1445 N N . GLY A 1 174 ? 3.331 1.438 -17.767 1.00 86.81 174 GLY A N 1
ATOM 1446 C CA . GLY A 1 174 ? 4.193 0.415 -17.169 1.00 86.81 174 GLY A CA 1
ATOM 1447 C C . GLY A 1 174 ? 3.538 -0.970 -17.101 1.00 86.81 174 GLY A C 1
ATOM 1448 O O . GLY A 1 174 ? 4.158 -1.968 -17.474 1.00 86.81 174 GLY A O 1
ATOM 1449 N N . VAL A 1 175 ? 2.264 -1.046 -16.699 1.00 85.44 175 VAL A N 1
ATOM 1450 C CA . VAL A 1 175 ? 1.498 -2.307 -16.657 1.00 85.44 175 VAL A CA 1
ATOM 1451 C C . VAL A 1 175 ? 1.327 -2.892 -18.058 1.00 85.44 175 VAL A C 1
ATOM 1453 O O . VAL A 1 175 ? 1.555 -4.085 -18.259 1.00 85.44 175 VAL A O 1
ATOM 1456 N N . VAL A 1 176 ? 0.968 -2.062 -19.041 1.00 84.31 176 VAL A N 1
ATOM 1457 C CA . VAL A 1 176 ? 0.854 -2.471 -20.449 1.00 84.31 176 VAL A CA 1
ATOM 1458 C C . VAL A 1 176 ? 2.193 -3.021 -20.949 1.00 84.31 176 VAL A C 1
ATOM 1460 O O . VAL A 1 176 ? 2.237 -4.086 -21.566 1.00 84.31 176 VAL A O 1
ATOM 1463 N N . SER A 1 177 ? 3.294 -2.341 -20.631 1.00 79.50 177 SER A N 1
ATOM 1464 C CA . SER A 1 177 ? 4.634 -2.748 -21.049 1.00 79.50 177 SER A CA 1
ATOM 1465 C C . SER A 1 177 ? 5.043 -4.112 -20.483 1.00 79.50 177 SER A C 1
ATOM 1467 O O . SER A 1 177 ? 5.465 -4.995 -21.231 1.00 79.50 177 SER A O 1
ATOM 1469 N N . ILE A 1 178 ? 4.853 -4.328 -19.178 1.00 78.94 178 ILE A N 1
ATOM 1470 C CA . ILE A 1 178 ? 5.300 -5.555 -18.504 1.00 78.94 178 ILE A CA 1
ATOM 1471 C C . ILE A 1 178 ? 4.361 -6.741 -18.760 1.00 78.94 178 ILE A C 1
ATOM 1473 O O . ILE A 1 178 ? 4.837 -7.865 -18.912 1.00 78.94 178 ILE A O 1
ATOM 1477 N N . PHE A 1 179 ? 3.044 -6.527 -18.820 1.00 77.12 179 PHE A N 1
ATOM 1478 C CA . PHE A 1 179 ? 2.073 -7.624 -18.908 1.00 77.12 179 PHE A CA 1
ATOM 1479 C C . PHE A 1 179 ? 1.509 -7.844 -20.313 1.00 77.12 179 PHE A C 1
ATOM 1481 O O . PHE A 1 179 ? 1.334 -8.991 -20.728 1.00 77.12 179 PHE A O 1
ATOM 1488 N N . ILE A 1 180 ? 1.215 -6.779 -21.061 1.00 72.94 180 ILE A N 1
ATOM 1489 C CA . ILE A 1 180 ? 0.486 -6.900 -22.331 1.00 72.94 180 ILE A CA 1
ATOM 1490 C C . ILE A 1 180 ? 1.429 -7.248 -23.483 1.00 72.94 180 ILE A C 1
ATOM 1492 O O . ILE A 1 180 ? 1.092 -8.124 -24.276 1.00 72.94 180 ILE A O 1
ATOM 1496 N N . MET A 1 181 ? 2.624 -6.653 -23.565 1.00 74.00 181 MET A N 1
ATOM 1497 C CA . MET A 1 181 ? 3.587 -6.976 -24.631 1.00 74.00 181 MET A CA 1
ATOM 1498 C C . MET A 1 181 ? 3.988 -8.464 -24.691 1.00 74.00 181 MET A C 1
ATOM 1500 O O . MET A 1 181 ? 3.867 -9.054 -25.769 1.00 74.00 181 MET A O 1
ATOM 1504 N N . PRO A 1 182 ? 4.391 -9.132 -23.590 1.00 77.88 182 PRO A N 1
ATOM 1505 C CA . PRO A 1 182 ? 4.672 -10.568 -23.639 1.00 77.88 182 PRO A CA 1
ATOM 1506 C C . PRO A 1 182 ? 3.409 -11.406 -23.880 1.00 77.88 182 PRO A C 1
ATOM 1508 O O . PRO A 1 182 ? 3.490 -12.463 -24.505 1.00 77.88 182 PRO A O 1
ATOM 1511 N N . GLY A 1 183 ? 2.235 -10.930 -23.446 1.00 74.25 183 GLY A N 1
ATOM 1512 C CA . GLY A 1 183 ? 0.949 -11.568 -23.735 1.00 74.25 183 GLY A CA 1
ATOM 1513 C C . GLY A 1 183 ? 0.620 -11.570 -25.230 1.00 74.25 183 GLY A C 1
ATOM 1514 O O . GLY A 1 183 ? 0.282 -12.614 -25.785 1.00 74.25 183 GLY A O 1
ATOM 1515 N N . ILE A 1 184 ? 0.796 -10.431 -25.904 1.00 74.94 184 ILE A N 1
ATOM 1516 C CA . ILE A 1 184 ? 0.612 -10.303 -27.354 1.00 74.94 184 ILE A CA 1
ATOM 1517 C C . ILE A 1 184 ? 1.623 -11.178 -28.098 1.00 74.94 184 ILE A C 1
ATOM 1519 O O . ILE A 1 184 ? 1.223 -11.916 -28.992 1.00 74.94 184 ILE A O 1
ATOM 1523 N N . GLN A 1 185 ? 2.898 -11.179 -27.697 1.00 76.62 185 GLN A N 1
ATOM 1524 C CA . GLN A 1 185 ? 3.919 -12.048 -28.298 1.00 76.62 185 GLN A CA 1
ATOM 1525 C C . GLN A 1 185 ? 3.598 -13.539 -28.107 1.00 76.62 185 GLN A C 1
ATOM 1527 O O . GLN A 1 185 ? 3.798 -14.343 -29.017 1.00 76.62 185 GLN A O 1
ATOM 1532 N N . GLY A 1 186 ? 3.065 -13.924 -26.944 1.00 77.56 186 GLY A N 1
ATOM 1533 C CA . GLY A 1 186 ? 2.600 -15.286 -26.679 1.00 77.56 186 GLY A CA 1
ATOM 1534 C C . GLY A 1 186 ? 1.418 -15.685 -27.564 1.00 77.56 186 GLY A C 1
ATOM 1535 O O . GLY A 1 186 ? 1.422 -16.770 -28.142 1.00 77.56 186 GLY A O 1
ATOM 1536 N N . ILE A 1 187 ? 0.443 -14.789 -27.728 1.00 78.69 187 ILE A N 1
ATOM 1537 C CA . ILE A 1 187 ? -0.730 -14.991 -28.590 1.00 78.69 187 ILE A CA 1
ATOM 1538 C C . ILE A 1 187 ? -0.327 -15.034 -30.074 1.00 78.69 187 ILE A C 1
ATOM 1540 O O . ILE A 1 187 ? -0.794 -15.900 -30.806 1.00 78.69 187 ILE A O 1
ATOM 1544 N N . GLN A 1 188 ? 0.587 -14.169 -30.521 1.00 78.50 188 GLN A N 1
ATOM 1545 C CA . GLN A 1 188 ? 1.126 -14.165 -31.888 1.00 78.50 188 GLN A CA 1
ATOM 1546 C C . GLN A 1 188 ? 1.861 -15.469 -32.219 1.00 78.50 188 GLN A C 1
ATOM 1548 O O . GLN A 1 188 ? 1.643 -16.040 -33.287 1.00 78.50 188 GLN A O 1
ATOM 1553 N N . ARG A 1 189 ? 2.670 -15.984 -31.281 1.00 74.31 189 ARG A N 1
ATOM 1554 C CA . ARG A 1 189 ? 3.314 -17.301 -31.404 1.00 74.31 189 ARG A CA 1
ATOM 1555 C C . ARG A 1 189 ? 2.289 -18.437 -31.435 1.00 74.31 189 ARG A C 1
ATOM 1557 O O . ARG A 1 189 ? 2.432 -19.351 -32.238 1.00 74.31 189 ARG A O 1
ATOM 1564 N N . ALA A 1 190 ? 1.243 -18.367 -30.610 1.00 77.69 190 ALA A N 1
ATOM 1565 C CA . ALA A 1 190 ? 0.180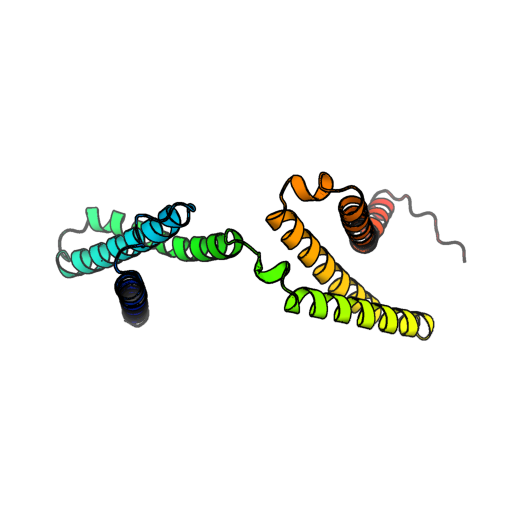 -19.374 -30.571 1.00 77.69 190 ALA A CA 1
ATOM 1566 C C . ALA A 1 190 ? -0.706 -19.378 -31.832 1.00 77.69 190 ALA A C 1
ATOM 1568 O O . ALA A 1 190 ? -1.200 -20.430 -32.225 1.00 77.69 190 ALA A O 1
ATOM 1569 N N . MET A 1 191 ? -0.888 -18.225 -32.484 1.00 79.88 191 MET A N 1
ATOM 1570 C CA . MET A 1 191 ? -1.643 -18.091 -33.738 1.00 79.88 191 MET A CA 1
ATOM 1571 C C . MET A 1 191 ? -0.792 -18.324 -34.998 1.00 79.88 191 MET A C 1
ATOM 1573 O O . MET A 1 191 ? -1.301 -18.165 -36.104 1.00 79.88 191 MET A O 1
ATOM 1577 N N . GLY A 1 192 ? 0.491 -18.679 -34.860 1.00 70.44 192 GLY A N 1
ATOM 1578 C CA . GLY A 1 192 ? 1.381 -18.917 -36.001 1.00 70.44 192 GLY A CA 1
ATOM 1579 C C . GLY A 1 192 ? 1.701 -17.666 -36.827 1.00 70.44 192 GLY A C 1
ATOM 1580 O O . GLY A 1 192 ? 2.211 -17.787 -37.932 1.00 70.44 192 GLY A O 1
ATOM 1581 N N . MET A 1 193 ? 1.436 -16.464 -36.301 1.00 63.78 193 MET A N 1
ATOM 1582 C CA . MET A 1 193 ? 1.762 -15.184 -36.950 1.00 63.78 193 MET A CA 1
ATOM 1583 C C . MET A 1 193 ? 3.184 -14.707 -36.616 1.00 63.78 193 MET A C 1
ATOM 1585 O O . MET A 1 193 ? 3.456 -13.507 -36.612 1.00 63.78 193 MET A O 1
ATOM 1589 N N . ALA A 1 194 ? 4.093 -15.625 -36.282 1.00 55.19 194 ALA A N 1
ATOM 1590 C CA . ALA A 1 194 ? 5.503 -15.294 -36.158 1.00 55.19 194 ALA A CA 1
ATOM 1591 C C . ALA A 1 194 ? 6.071 -15.135 -37.573 1.00 55.19 194 ALA A C 1
ATOM 1593 O O . ALA A 1 194 ? 6.514 -16.106 -38.179 1.00 55.19 194 ALA A O 1
ATOM 1594 N N . ALA A 1 195 ? 6.014 -13.914 -38.108 1.00 56.72 195 ALA A N 1
ATOM 1595 C CA . ALA A 1 195 ? 6.982 -13.514 -39.115 1.00 56.72 195 ALA A CA 1
ATOM 1596 C C . ALA A 1 195 ? 8.377 -13.706 -38.497 1.00 56.72 195 ALA A C 1
ATOM 1598 O O . ALA A 1 195 ? 8.609 -13.297 -37.353 1.00 56.72 195 ALA A O 1
ATOM 1599 N N . GLU A 1 196 ? 9.245 -14.416 -39.214 1.00 53.06 196 GLU A N 1
ATOM 1600 C CA . GLU A 1 196 ? 10.654 -14.589 -38.867 1.00 53.06 196 GLU A CA 1
ATOM 1601 C C . GLU A 1 196 ? 11.296 -13.227 -38.555 1.00 53.06 196 GLU A C 1
ATOM 1603 O O . GLU A 1 196 ? 10.959 -12.231 -39.200 1.00 53.06 196 GLU A O 1
ATOM 1608 N N . PRO A 1 197 ? 12.192 -13.141 -37.558 1.00 56.97 197 PRO A N 1
ATOM 1609 C CA . PRO A 1 197 ? 13.031 -11.967 -37.416 1.00 56.97 197 PRO A CA 1
ATOM 1610 C C . PRO A 1 197 ? 14.052 -11.978 -38.560 1.00 56.97 197 PRO A C 1
ATOM 1612 O O . PRO A 1 197 ? 14.938 -12.832 -38.577 1.00 56.97 197 PRO A O 1
ATOM 1615 N N . ASP A 1 198 ? 13.904 -11.051 -39.506 1.00 53.22 198 ASP A N 1
ATOM 1616 C CA . ASP A 1 198 ? 15.006 -10.667 -40.387 1.00 53.22 198 ASP A CA 1
ATOM 1617 C C . ASP A 1 198 ? 16.143 -10.077 -39.526 1.00 53.22 198 ASP A C 1
ATOM 1619 O O . ASP A 1 198 ? 15.885 -9.379 -38.541 1.00 53.22 198 ASP A O 1
ATOM 1623 N N . GLU A 1 199 ? 17.366 -10.451 -39.907 1.00 37.22 199 GLU A N 1
ATOM 1624 C CA . GLU A 1 199 ? 18.690 -10.256 -39.280 1.00 37.22 199 GLU A CA 1
ATOM 1625 C C . GLU A 1 199 ? 18.957 -8.944 -38.517 1.00 37.22 199 GLU A C 1
ATOM 1627 O O . GLU A 1 199 ? 18.595 -7.846 -39.001 1.00 37.22 199 GLU A O 1
#

Radius of gyration: 26.51 Å; Cα contacts (8 Å, |Δi|>4): 54; chains: 1; bounding box: 51×57×72 Å

Organism: NCBI:txid327968

Nearest PDB structures (foldseek):
  7e8h-assembly1_C  TM=3.342E-01  e=4.404E-01  Homo sapiens